Protein AF-A0A241XR54-F1 (afdb_monomer_lite)

Sequence (261 aa):
MGVIYILFLLPSAMFVLGTGLATRRSHSGPGHDVAQHWQDTNHNLMPQARGEKHLVGQQTFEYSKAKADQFGFYVSDGQQTRRAAGKPDWAPLALTMSAINSIPQGFYVLEALLDAYDLPHDAPQAIDWLSANERSFWIAREALERQYDTYRATTAATTPMEARGYTGLSPVEAAHEFSQAYQMCHPRRTVLFLCASDERIAYHESGLVKSARESAKKLFDSSVLWVADLFEGSGLQVDRDNMLVKLPGYQPLYLSTSNEI

Foldseek 3Di:
DDDDDDDDDDDDDDDDDDDDDDDDDDDPPPVVVVQVVVVVCVVPPDDDDPDLLLCVCVVVDDQVQWDFDQQFTWDDPPQKIKDKRHDAQKHFLLLLLLLLDPGPLSCQSVVVVCVVQVHDCPHPNSVSQCVQCVVLSPVLLVLLQVQQVVCCVPPVPPADPVRCPLSNDRSVRLSNLLSVLVCQLVPPDPDDPVPDDPVNVVVCVDPVNVVSNVVSVVSNVVSLVVSQVSSVSSVWDADVVNNITRRHSRDIRIHMPDPPD

Structure (mmCIF, N/CA/C/O backbone):
data_AF-A0A241XR54-F1
#
_entry.id   AF-A0A241XR54-F1
#
loop_
_atom_site.group_PDB
_atom_site.id
_atom_site.type_symbol
_atom_site.label_atom_id
_atom_site.label_alt_id
_atom_site.label_comp_id
_atom_site.label_asym_id
_atom_site.label_entity_id
_atom_site.label_seq_id
_atom_site.pdbx_PDB_ins_code
_atom_site.Cartn_x
_atom_site.Cartn_y
_atom_site.Cartn_z
_atom_site.occupancy
_atom_site.B_iso_or_equiv
_atom_site.auth_seq_id
_atom_site.auth_comp_id
_atom_site.auth_asym_id
_atom_site.auth_atom_id
_atom_site.pdbx_PDB_model_num
ATOM 1 N N . MET A 1 1 ? 7.229 -35.568 -46.997 1.00 39.44 1 MET A N 1
ATOM 2 C CA . MET A 1 1 ? 6.675 -34.670 -45.964 1.00 39.44 1 MET A CA 1
ATOM 3 C C . MET A 1 1 ? 7.847 -34.066 -45.213 1.00 39.44 1 MET A C 1
ATOM 5 O O . MET A 1 1 ? 8.487 -34.773 -44.450 1.00 39.44 1 MET A O 1
ATOM 9 N N . GLY A 1 2 ? 8.226 -32.835 -45.562 1.00 32.12 2 GLY A N 1
ATOM 10 C CA . GLY A 1 2 ? 9.402 -32.155 -45.013 1.00 32.12 2 GLY A CA 1
ATOM 11 C C . GLY A 1 2 ? 8.986 -31.164 -43.933 1.00 32.12 2 GLY A C 1
ATOM 12 O O . GLY A 1 2 ? 8.131 -30.319 -44.179 1.00 32.12 2 GLY A O 1
ATOM 13 N N . VAL A 1 3 ? 9.565 -31.304 -42.744 1.00 35.78 3 VAL A N 1
ATOM 14 C CA . VAL A 1 3 ? 9.352 -30.422 -41.592 1.00 35.78 3 VAL A CA 1
ATOM 15 C C . VAL A 1 3 ? 10.301 -29.231 -41.725 1.00 35.78 3 VAL A C 1
ATOM 17 O O . VAL A 1 3 ? 11.516 -29.409 -41.748 1.00 35.78 3 VAL A O 1
ATOM 20 N N . ILE A 1 4 ? 9.747 -28.023 -41.846 1.00 38.06 4 ILE A N 1
ATOM 21 C CA . ILE A 1 4 ? 10.500 -26.764 -41.878 1.00 38.06 4 ILE A CA 1
ATOM 22 C C . ILE A 1 4 ? 10.586 -26.236 -40.442 1.00 38.06 4 ILE A C 1
ATOM 24 O O . ILE A 1 4 ? 9.571 -25.871 -39.855 1.00 38.06 4 ILE A O 1
ATOM 28 N N . TYR A 1 5 ? 11.797 -26.189 -39.883 1.00 32.69 5 TYR A N 1
ATOM 29 C CA . TYR A 1 5 ? 12.097 -25.477 -38.640 1.00 32.69 5 TYR A CA 1
ATOM 30 C C . TYR A 1 5 ? 12.468 -24.028 -38.972 1.00 32.69 5 TYR A C 1
ATOM 32 O O . TYR A 1 5 ? 13.472 -23.787 -39.640 1.00 32.69 5 TYR A O 1
ATOM 40 N N . ILE A 1 6 ? 11.675 -23.063 -38.502 1.00 38.19 6 ILE A N 1
ATOM 41 C CA . ILE A 1 6 ? 12.019 -21.636 -38.555 1.00 38.19 6 ILE A CA 1
ATOM 42 C C . ILE A 1 6 ? 12.587 -21.247 -37.187 1.00 38.19 6 ILE A C 1
ATOM 44 O O . ILE A 1 6 ? 11.851 -21.044 -36.224 1.00 38.19 6 ILE A O 1
ATOM 48 N N . LEU A 1 7 ? 13.916 -21.186 -37.111 1.00 33.50 7 LEU A N 1
ATOM 49 C CA . LEU A 1 7 ? 14.676 -20.613 -36.001 1.00 33.50 7 LEU A CA 1
ATOM 50 C C . LEU A 1 7 ? 14.713 -19.087 -36.163 1.00 33.50 7 LEU A C 1
ATOM 52 O O . LEU A 1 7 ? 15.337 -18.577 -37.092 1.00 33.50 7 LEU A O 1
ATOM 56 N N . PHE A 1 8 ? 14.071 -18.356 -35.251 1.00 33.97 8 PHE A N 1
ATOM 57 C CA . PHE A 1 8 ? 14.277 -16.916 -35.104 1.00 33.97 8 PHE A CA 1
ATOM 58 C C . PHE A 1 8 ? 15.537 -16.671 -34.265 1.00 33.97 8 PHE A C 1
ATOM 60 O O . PHE A 1 8 ? 15.528 -16.810 -33.045 1.00 33.97 8 PHE A O 1
ATOM 67 N N . LEU A 1 9 ? 16.631 -16.317 -34.941 1.00 32.31 9 LEU A N 1
ATOM 68 C CA . LEU A 1 9 ? 17.835 -15.756 -34.332 1.00 32.31 9 LEU A CA 1
ATOM 69 C C . LEU A 1 9 ? 17.643 -14.240 -34.183 1.00 32.31 9 LEU A C 1
ATOM 71 O O . LEU A 1 9 ? 17.564 -13.519 -35.176 1.00 32.31 9 LEU A O 1
ATOM 75 N N . LEU A 1 10 ? 17.563 -13.760 -32.941 1.00 33.31 10 LEU A N 1
ATOM 76 C CA . LEU A 1 10 ? 17.674 -12.337 -32.614 1.00 33.31 10 LEU A CA 1
ATOM 77 C C . LEU A 1 10 ? 19.158 -11.925 -32.646 1.00 33.31 10 LEU A C 1
ATOM 79 O O . LEU A 1 10 ? 19.984 -12.635 -32.069 1.00 33.31 10 LEU A O 1
ATOM 83 N N . PRO A 1 11 ? 19.529 -10.794 -33.272 1.00 35.25 11 PRO A N 1
ATOM 84 C CA . PRO A 1 11 ? 20.906 -10.325 -33.251 1.00 35.25 11 PRO A CA 1
ATOM 85 C C . PRO A 1 11 ? 21.252 -9.699 -31.894 1.00 35.25 11 PRO A C 1
ATOM 87 O O . PRO A 1 11 ? 20.674 -8.700 -31.467 1.00 35.25 11 PRO A O 1
ATOM 90 N N . SER A 1 12 ? 22.242 -10.297 -31.236 1.00 32.38 12 SER A N 1
ATOM 91 C CA . SER A 1 12 ? 22.956 -9.754 -30.085 1.00 32.38 12 SER A CA 1
ATOM 92 C C . SER A 1 12 ? 23.767 -8.524 -30.507 1.00 32.38 12 SER A C 1
ATOM 94 O O . SER A 1 12 ? 24.785 -8.652 -31.186 1.00 32.38 12 SER A O 1
ATOM 96 N N . ALA A 1 13 ? 23.347 -7.329 -30.095 1.00 33.66 13 ALA A N 1
ATOM 97 C CA . ALA A 1 13 ? 24.191 -6.142 -30.177 1.00 33.66 13 ALA A CA 1
ATOM 98 C C . ALA A 1 13 ? 25.032 -6.041 -28.897 1.00 33.66 13 ALA A C 1
ATOM 100 O O . ALA A 1 13 ? 24.577 -5.556 -27.863 1.00 33.66 13 ALA A O 1
ATOM 101 N N . MET A 1 14 ? 26.267 -6.538 -28.982 1.00 32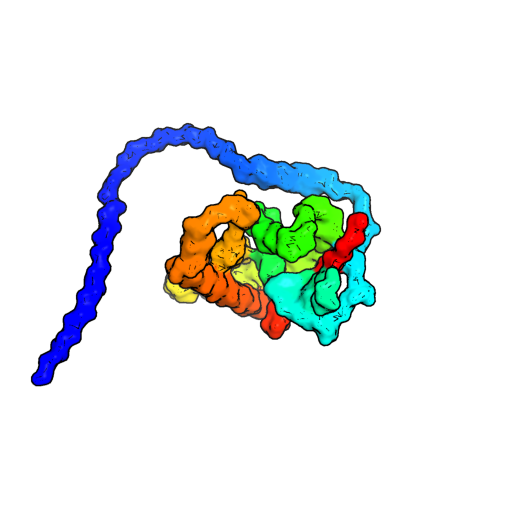.47 14 MET A N 1
ATOM 102 C CA . MET A 1 14 ? 27.342 -6.191 -28.059 1.00 32.47 14 MET A CA 1
ATOM 103 C C . MET A 1 14 ? 27.765 -4.737 -28.293 1.00 32.47 14 MET A C 1
ATOM 105 O O . MET A 1 14 ? 28.157 -4.384 -29.402 1.00 32.47 14 MET A O 1
ATOM 109 N N . PHE A 1 15 ? 27.773 -3.927 -27.237 1.00 34.25 15 PHE A N 1
ATOM 110 C CA . PHE A 1 15 ? 28.622 -2.741 -27.152 1.00 34.25 15 PHE A CA 1
ATOM 111 C C . PHE A 1 15 ? 29.450 -2.845 -25.871 1.00 34.25 15 PHE A C 1
ATOM 113 O O . PHE A 1 15 ? 28.939 -2.707 -24.763 1.00 34.25 15 PHE A O 1
ATOM 120 N N . VAL A 1 16 ? 30.739 -3.130 -26.046 1.00 34.44 16 VAL A N 1
ATOM 121 C CA . VAL A 1 16 ? 31.784 -3.042 -25.023 1.00 34.44 16 VAL A CA 1
ATOM 122 C C . VAL A 1 16 ? 32.943 -2.253 -25.632 1.00 34.44 16 VAL A C 1
ATOM 124 O O . VAL A 1 16 ? 33.269 -2.458 -26.799 1.00 34.44 16 VAL A O 1
ATOM 127 N N . LEU A 1 17 ? 33.565 -1.426 -24.781 1.00 33.06 17 LEU A N 1
ATOM 128 C CA . LEU A 1 17 ? 34.727 -0.529 -24.934 1.00 33.06 17 LEU A CA 1
ATOM 129 C C . LEU A 1 17 ? 34.320 0.960 -25.021 1.00 33.06 17 LEU A C 1
ATOM 131 O O . LEU A 1 17 ? 33.543 1.345 -25.879 1.00 33.06 17 LEU A O 1
ATOM 135 N N . GLY A 1 18 ? 34.800 1.861 -24.159 1.00 29.62 18 GLY A N 1
ATOM 136 C CA . GLY A 1 18 ? 35.976 1.761 -23.306 1.00 29.62 18 GLY A CA 1
ATOM 137 C C . GLY A 1 18 ? 36.034 2.791 -22.179 1.00 29.62 18 GLY A C 1
ATOM 138 O O . GLY A 1 18 ? 35.239 3.717 -22.054 1.00 29.62 18 GLY A O 1
ATOM 139 N N . THR A 1 19 ? 37.012 2.515 -21.334 1.00 37.91 19 THR A N 1
ATOM 140 C CA . THR A 1 19 ? 37.415 3.120 -20.071 1.00 37.91 19 THR A CA 1
ATOM 141 C C . THR A 1 19 ? 37.805 4.598 -20.142 1.00 37.91 19 THR A C 1
ATOM 143 O O . THR A 1 19 ? 38.585 4.989 -21.004 1.00 37.91 19 THR A O 1
ATOM 146 N N . GLY A 1 20 ? 37.440 5.333 -19.087 1.00 32.22 20 GLY A N 1
ATOM 147 C CA . GLY A 1 20 ? 38.374 6.222 -18.391 1.00 32.22 20 GLY A CA 1
ATOM 148 C C . GLY A 1 20 ? 38.276 7.716 -18.693 1.00 32.22 20 GLY A C 1
ATOM 149 O O . GLY A 1 20 ? 38.936 8.205 -19.598 1.00 32.22 20 GLY A O 1
ATOM 150 N N . LEU A 1 21 ? 37.580 8.455 -17.823 1.00 33.84 21 LEU A N 1
ATOM 151 C CA . LEU A 1 21 ? 38.086 9.714 -17.258 1.00 33.84 21 LEU A CA 1
ATOM 152 C C . LEU A 1 21 ? 37.208 10.153 -16.082 1.00 33.84 21 LEU A C 1
ATOM 154 O O . LEU A 1 21 ? 36.088 10.635 -16.235 1.00 33.84 21 LEU A O 1
ATOM 158 N N . ALA A 1 22 ? 37.752 9.969 -14.881 1.00 41.97 22 ALA A N 1
ATOM 159 C CA . ALA A 1 22 ? 37.222 10.530 -13.656 1.00 41.97 22 ALA A CA 1
ATOM 160 C C . ALA A 1 22 ? 37.367 12.057 -13.694 1.00 41.97 22 ALA A C 1
ATOM 162 O O . ALA A 1 22 ? 38.466 12.592 -13.571 1.00 41.97 22 ALA A O 1
ATOM 163 N N . THR A 1 23 ? 36.246 12.764 -13.804 1.00 36.34 23 THR A N 1
ATOM 164 C CA . THR A 1 23 ? 36.130 14.130 -13.290 1.00 36.34 23 THR A CA 1
ATOM 165 C C . THR A 1 23 ? 34.964 14.169 -12.316 1.00 36.34 23 THR A C 1
ATOM 167 O O . THR A 1 23 ? 33.791 14.099 -12.668 1.00 36.34 23 THR A O 1
ATOM 170 N N . ARG A 1 24 ? 35.329 14.227 -11.037 1.00 38.94 24 ARG A N 1
ATOM 171 C CA . ARG A 1 24 ? 34.445 14.418 -9.894 1.00 38.94 24 ARG A CA 1
ATOM 172 C C . ARG A 1 24 ? 33.867 15.834 -9.982 1.00 38.94 24 ARG A C 1
ATOM 174 O O . ARG A 1 24 ? 34.446 16.772 -9.448 1.00 38.94 24 ARG A O 1
ATOM 181 N N . ARG A 1 25 ? 32.746 16.003 -10.685 1.00 32.62 25 ARG A N 1
ATOM 182 C CA . ARG A 1 25 ? 31.875 17.172 -10.528 1.00 32.62 25 ARG A CA 1
ATOM 183 C C . ARG A 1 25 ? 30.755 16.787 -9.576 1.00 32.62 25 ARG A C 1
ATOM 185 O O . ARG A 1 25 ? 29.871 16.015 -9.920 1.00 32.62 25 ARG A O 1
ATOM 192 N N . SER A 1 26 ? 30.847 17.327 -8.365 1.00 39.28 26 SER A N 1
ATOM 193 C CA . SER A 1 26 ? 29.725 17.450 -7.442 1.00 39.28 26 SER A CA 1
ATOM 194 C C . SER A 1 26 ? 28.592 18.168 -8.179 1.00 39.28 26 SER A C 1
ATOM 196 O O . SER A 1 26 ? 28.689 19.355 -8.489 1.00 39.28 26 SER A O 1
ATOM 198 N N . HIS A 1 27 ? 27.572 17.417 -8.572 1.00 34.56 27 HIS A N 1
ATOM 199 C CA . HIS A 1 27 ? 26.256 17.944 -8.891 1.00 34.56 27 HIS A CA 1
ATOM 200 C C . HIS A 1 27 ? 25.355 17.449 -7.771 1.00 34.56 27 HIS A C 1
ATOM 202 O O . HIS A 1 27 ? 24.894 16.310 -7.784 1.00 34.56 27 HIS A O 1
ATOM 208 N N . SER A 1 28 ? 25.165 18.304 -6.769 1.00 40.00 28 SER A N 1
ATOM 209 C CA . SER A 1 28 ? 24.000 18.265 -5.897 1.00 40.00 28 SER A CA 1
ATOM 210 C C . SER A 1 28 ? 22.770 18.385 -6.795 1.00 40.00 28 SER A C 1
ATOM 212 O O . SER A 1 28 ? 22.384 19.476 -7.211 1.00 40.00 28 SER A O 1
ATOM 214 N N . GLY A 1 29 ? 22.241 17.237 -7.213 1.00 33.09 29 GLY A N 1
ATOM 215 C CA . GLY A 1 29 ? 21.000 17.171 -7.964 1.00 33.09 29 GLY A CA 1
ATOM 216 C C . GLY A 1 29 ? 19.822 17.611 -7.087 1.00 33.09 29 GLY A C 1
ATOM 217 O O . GLY A 1 29 ? 19.889 17.482 -5.863 1.00 33.09 29 GLY A O 1
ATOM 218 N N . PRO A 1 30 ? 18.712 18.058 -7.697 1.00 38.62 30 PRO A N 1
ATOM 219 C CA . PRO A 1 30 ? 17.530 18.575 -6.995 1.00 38.62 30 PRO A CA 1
ATOM 220 C C . PRO A 1 30 ? 16.816 17.542 -6.097 1.00 38.62 30 PRO A C 1
ATOM 222 O O . PRO A 1 30 ? 15.852 17.873 -5.418 1.00 38.62 30 PRO A O 1
ATOM 225 N N . GLY A 1 31 ? 17.281 16.287 -6.060 1.00 37.03 31 GLY A N 1
ATOM 226 C CA . GLY A 1 31 ? 16.784 15.263 -5.139 1.00 37.03 31 GLY A CA 1
ATOM 227 C C . GLY A 1 31 ? 17.279 15.414 -3.696 1.00 37.03 31 GLY A C 1
ATOM 228 O O . GLY A 1 31 ? 16.649 14.864 -2.796 1.00 37.03 31 GLY A O 1
ATOM 229 N N . HIS A 1 32 ? 18.372 16.156 -3.456 1.00 35.28 32 HIS A N 1
ATOM 230 C CA . HIS A 1 32 ? 18.841 16.407 -2.088 1.00 35.28 32 HIS A CA 1
ATOM 231 C C . HIS A 1 32 ? 17.991 17.465 -1.375 1.00 35.28 32 HIS A C 1
ATOM 233 O O . HIS A 1 32 ? 17.654 17.264 -0.213 1.00 35.28 32 HIS A O 1
ATOM 239 N N . ASP A 1 33 ? 17.551 18.504 -2.091 1.00 42.06 33 ASP A N 1
ATOM 240 C CA . ASP A 1 33 ? 16.734 19.582 -1.521 1.00 42.06 33 ASP A CA 1
ATOM 241 C C . ASP A 1 33 ? 15.345 19.107 -1.084 1.00 42.06 33 ASP A C 1
ATOM 243 O O . ASP A 1 33 ? 14.853 19.555 -0.057 1.00 42.06 33 ASP A O 1
ATOM 247 N N . VAL A 1 34 ? 14.724 18.153 -1.788 1.00 42.34 34 VAL A N 1
ATOM 248 C CA . VAL A 1 34 ? 13.410 17.621 -1.382 1.00 42.34 34 VAL A CA 1
ATOM 249 C C . VAL A 1 34 ? 13.535 16.812 -0.088 1.00 42.34 34 VAL A C 1
ATOM 251 O O . VAL A 1 34 ? 12.797 17.051 0.860 1.00 42.34 34 VAL A O 1
ATOM 254 N N . ALA A 1 35 ? 14.505 15.898 0.001 1.00 40.31 35 ALA A N 1
ATOM 255 C CA . ALA A 1 35 ? 14.702 15.068 1.192 1.00 40.31 35 ALA A CA 1
ATOM 256 C C . ALA A 1 35 ? 15.103 15.886 2.435 1.00 40.31 35 ALA A C 1
ATOM 258 O O . ALA A 1 35 ? 14.652 15.584 3.540 1.00 40.31 35 ALA A O 1
ATOM 259 N N . GLN A 1 36 ? 15.920 16.928 2.249 1.00 38.97 36 GLN A N 1
ATOM 260 C CA . GLN A 1 36 ? 16.385 17.800 3.327 1.00 38.97 36 GLN A CA 1
ATOM 261 C C . GLN A 1 36 ? 15.297 18.798 3.754 1.00 38.97 36 GLN A C 1
ATOM 263 O O . GLN A 1 36 ? 15.061 18.954 4.947 1.00 38.97 36 GLN A O 1
ATOM 268 N N . HIS A 1 37 ? 14.531 19.351 2.803 1.00 38.94 37 HIS A N 1
ATOM 269 C CA . HIS A 1 37 ? 13.338 20.144 3.104 1.00 38.94 37 HIS A CA 1
ATOM 270 C C . HIS A 1 37 ? 12.329 19.334 3.925 1.00 38.94 37 HIS A C 1
ATOM 272 O O . HIS A 1 37 ? 11.821 19.841 4.917 1.00 38.94 37 HIS A O 1
ATOM 278 N N . TRP A 1 38 ? 12.094 18.055 3.616 1.00 40.06 38 TRP A N 1
ATOM 279 C CA . TRP A 1 38 ? 11.196 17.212 4.417 1.00 40.06 38 TRP A CA 1
ATOM 280 C C . TRP A 1 38 ? 11.746 16.861 5.804 1.00 40.06 38 TRP A C 1
ATOM 282 O O . TRP A 1 38 ? 10.975 16.847 6.759 1.00 40.06 38 TRP A O 1
ATOM 292 N N . GLN A 1 39 ? 13.052 16.617 5.958 1.00 42.59 39 GLN A N 1
ATOM 293 C CA . GLN A 1 39 ? 13.655 16.413 7.285 1.00 42.59 39 GLN A CA 1
ATOM 294 C C . GLN A 1 39 ? 13.541 17.671 8.160 1.00 42.59 39 GLN A C 1
ATOM 296 O O . GLN A 1 39 ? 13.146 17.573 9.324 1.00 42.59 39 GLN A O 1
ATOM 301 N N . ASP A 1 40 ? 13.783 18.846 7.577 1.00 41.19 40 ASP A N 1
ATOM 302 C CA . ASP A 1 40 ? 13.702 20.136 8.268 1.00 41.19 40 ASP A CA 1
ATOM 303 C C . ASP A 1 40 ? 12.248 20.569 8.544 1.00 41.19 40 ASP A C 1
ATOM 305 O O . ASP A 1 40 ? 11.971 21.224 9.554 1.00 41.19 40 ASP A O 1
ATOM 309 N N . THR A 1 41 ? 11.295 20.152 7.701 1.00 45.69 41 THR A N 1
ATOM 310 C CA . THR A 1 41 ? 9.857 20.385 7.918 1.00 45.69 41 THR A CA 1
ATOM 311 C C . THR A 1 41 ? 9.297 19.412 8.967 1.00 45.69 41 THR A C 1
ATOM 313 O O . THR A 1 41 ? 8.556 19.828 9.854 1.00 45.69 41 THR A O 1
ATOM 316 N N . ASN A 1 42 ? 9.721 18.142 8.974 1.00 43.12 42 ASN A N 1
ATOM 317 C CA . ASN A 1 42 ? 9.257 17.143 9.946 1.00 43.12 42 ASN A CA 1
ATOM 318 C C . ASN A 1 42 ? 9.761 17.397 11.377 1.00 43.12 42 ASN A C 1
ATOM 320 O O . ASN A 1 42 ? 9.055 17.074 12.329 1.00 43.12 42 ASN A O 1
ATOM 324 N N . HIS A 1 43 ? 10.942 17.998 11.563 1.00 41.16 43 HIS A N 1
ATOM 325 C CA . HIS A 1 43 ? 11.427 18.372 12.901 1.00 41.16 43 HIS A CA 1
ATOM 326 C C . HIS A 1 43 ? 10.769 19.640 13.478 1.00 41.16 43 HIS A C 1
ATOM 328 O O . HIS A 1 43 ? 10.797 19.824 14.692 1.00 41.16 43 HIS A O 1
ATOM 334 N N . ASN A 1 44 ? 10.131 20.478 12.650 1.00 37.34 44 ASN A N 1
ATOM 335 C CA . ASN A 1 44 ? 9.470 21.721 13.079 1.00 37.34 44 ASN A CA 1
ATOM 336 C C . ASN A 1 44 ? 7.927 21.667 13.085 1.00 37.34 44 ASN A C 1
ATOM 338 O O . ASN A 1 44 ? 7.292 22.639 13.490 1.00 37.34 44 ASN A O 1
ATOM 342 N N . LEU A 1 45 ? 7.305 20.550 12.685 1.00 44.38 45 LEU A N 1
ATOM 343 C CA . LEU A 1 45 ? 5.840 20.398 12.610 1.00 44.38 45 LEU A CA 1
ATOM 344 C C . LEU A 1 45 ? 5.162 19.835 13.874 1.00 44.38 45 LEU A C 1
ATOM 346 O O . LEU A 1 45 ? 3.958 19.587 13.865 1.00 44.38 45 LEU A O 1
ATOM 350 N N . MET A 1 46 ? 5.883 19.654 14.981 1.00 52.06 46 MET A N 1
ATOM 351 C CA . MET A 1 46 ? 5.288 19.185 16.241 1.00 52.06 46 MET A CA 1
ATOM 352 C C . MET A 1 46 ? 5.386 20.285 17.303 1.00 52.06 46 MET A C 1
ATOM 354 O O . MET A 1 46 ? 6.341 20.329 18.079 1.00 52.06 46 MET A O 1
ATOM 358 N N . PRO A 1 47 ? 4.394 21.197 17.337 1.00 44.34 47 PRO A N 1
ATOM 359 C CA . PRO A 1 47 ? 3.328 21.027 18.325 1.00 44.34 47 PRO A CA 1
ATOM 360 C C . PRO A 1 47 ? 1.904 21.386 17.836 1.00 44.34 47 PRO A C 1
ATOM 362 O O . PRO A 1 47 ? 1.654 22.455 17.294 1.00 44.34 47 PRO A O 1
ATOM 365 N N . GLN A 1 48 ? 0.956 20.515 18.208 1.00 45.97 48 GLN A N 1
ATOM 366 C CA . GLN A 1 48 ? -0.495 20.737 18.357 1.00 45.97 48 GLN A CA 1
ATOM 367 C C . GLN A 1 48 ? -1.342 21.066 17.110 1.00 45.97 48 GLN A C 1
ATOM 369 O O . GLN A 1 48 ? -1.684 22.212 16.839 1.00 45.97 48 GLN A O 1
ATOM 374 N N . ALA A 1 49 ? -1.951 20.013 16.559 1.00 39.69 49 ALA A N 1
ATOM 375 C CA . ALA A 1 49 ? -3.411 19.916 16.551 1.00 39.69 49 ALA A CA 1
ATOM 376 C C . ALA A 1 49 ? -3.828 18.452 16.769 1.00 39.69 49 ALA A C 1
ATOM 378 O O . ALA A 1 49 ? -3.759 17.639 15.858 1.00 39.69 49 ALA A O 1
ATOM 379 N N . ARG A 1 50 ? -4.274 18.121 17.989 1.00 53.84 50 ARG A N 1
ATOM 380 C CA . ARG A 1 50 ? -5.071 16.915 18.270 1.00 53.84 50 ARG A CA 1
ATOM 381 C C . ARG A 1 50 ? -6.447 17.092 17.629 1.00 53.84 50 ARG A C 1
ATOM 383 O O . ARG A 1 50 ? -7.400 17.464 18.307 1.00 53.84 50 ARG A O 1
ATOM 390 N N . GLY A 1 51 ? -6.535 16.934 16.323 1.00 59.75 51 GLY A N 1
ATOM 391 C CA . GLY A 1 51 ? -7.813 16.872 15.637 1.00 59.75 51 GLY A CA 1
ATOM 392 C C . GLY A 1 51 ? -7.806 15.611 14.817 1.00 59.75 51 GLY A C 1
ATOM 393 O O . GLY A 1 51 ? -6.916 15.474 14.001 1.00 59.75 51 GLY A O 1
ATOM 394 N N . GLU A 1 52 ? -8.781 14.733 15.020 1.00 84.44 52 GLU A N 1
ATOM 395 C CA . GLU A 1 52 ? -9.014 13.526 14.221 1.00 84.44 52 GLU A CA 1
ATOM 396 C C . GLU A 1 52 ? -9.512 13.911 12.810 1.00 84.44 52 GLU A C 1
ATOM 398 O O . GLU A 1 52 ? -10.597 13.533 12.368 1.00 84.44 52 GLU A O 1
ATOM 403 N N . LYS A 1 53 ? -8.745 14.752 12.106 1.00 87.19 53 LYS A N 1
ATOM 404 C CA . LYS A 1 53 ? -9.092 15.336 10.806 1.00 87.19 53 LYS A CA 1
ATOM 405 C C . LYS A 1 53 ? -9.178 14.259 9.737 1.00 87.19 53 LYS A C 1
ATOM 407 O O . LYS A 1 53 ? -10.015 14.354 8.846 1.00 87.19 53 LYS A O 1
ATOM 412 N N . HIS A 1 54 ? -8.345 13.229 9.842 1.00 90.31 54 HIS A N 1
ATOM 413 C CA . HIS A 1 54 ? -8.411 12.059 8.975 1.00 90.31 54 HIS A CA 1
ATOM 414 C C . HIS A 1 54 ? -9.646 11.174 9.218 1.00 90.31 54 HIS A C 1
ATOM 416 O O . HIS A 1 54 ? -9.981 10.362 8.358 1.00 90.31 54 HIS A O 1
ATOM 422 N N . LEU A 1 55 ? -10.345 11.343 10.349 1.00 92.81 55 LEU A N 1
ATOM 423 C CA . LEU A 1 55 ? -11.591 10.632 10.667 1.00 92.81 55 LEU A CA 1
ATOM 424 C C . LEU A 1 55 ? -12.850 11.395 10.230 1.00 92.81 55 LEU A C 1
ATOM 426 O O . LEU A 1 55 ? -13.972 10.912 10.418 1.00 92.81 55 LEU A O 1
ATOM 430 N N . VAL A 1 56 ? -12.699 12.573 9.615 1.00 88.69 56 VAL A N 1
ATOM 431 C CA . VAL A 1 56 ? -13.830 13.339 9.078 1.00 88.69 56 VAL A CA 1
ATOM 432 C C . VAL A 1 56 ? -14.528 12.515 7.993 1.00 88.69 56 VAL A C 1
ATOM 434 O O . VAL A 1 56 ? -13.949 12.189 6.964 1.00 88.69 56 VAL A O 1
ATOM 437 N N . GLY A 1 57 ? -15.795 12.168 8.231 1.00 85.69 57 GLY A N 1
ATOM 438 C CA . GLY A 1 57 ? -16.585 11.314 7.335 1.00 85.69 57 GLY A CA 1
ATOM 439 C C . GLY A 1 57 ? -16.646 9.837 7.736 1.00 85.69 57 GLY A C 1
ATOM 440 O O . GLY A 1 57 ? -17.376 9.076 7.107 1.00 85.69 57 GLY A O 1
ATOM 441 N N . GLN A 1 58 ? -15.980 9.422 8.820 1.00 91.88 58 GLN A N 1
ATOM 442 C CA . GLN A 1 58 ? -16.065 8.045 9.322 1.00 91.88 58 GLN A CA 1
ATOM 443 C C . GLN A 1 58 ? -17.513 7.593 9.559 1.00 91.88 58 GLN A C 1
ATOM 445 O O . GLN A 1 58 ? -17.895 6.492 9.172 1.00 91.88 58 GLN A O 1
ATOM 450 N N . GLN A 1 59 ? -18.331 8.447 10.184 1.00 89.06 59 GLN A N 1
ATOM 451 C CA . GLN A 1 59 ? -19.715 8.116 10.551 1.00 89.06 59 GLN A CA 1
ATOM 452 C C . GLN A 1 59 ? -20.631 7.903 9.339 1.00 89.06 59 GLN A C 1
ATOM 454 O O . GLN A 1 59 ? -21.671 7.263 9.461 1.00 89.06 59 GLN A O 1
ATOM 459 N N . THR A 1 60 ? -20.261 8.446 8.179 1.00 88.44 60 THR A N 1
ATOM 460 C CA . THR A 1 60 ? -21.054 8.360 6.949 1.00 88.44 60 THR A CA 1
ATOM 461 C C . THR A 1 60 ? -20.511 7.312 5.979 1.00 88.44 60 THR A C 1
ATOM 463 O O . THR A 1 60 ? -21.101 7.110 4.916 1.00 88.44 60 THR A O 1
ATOM 466 N N . PHE A 1 61 ? -19.409 6.628 6.310 1.00 92.62 61 PHE A N 1
ATOM 467 C CA . PHE A 1 61 ? -18.821 5.602 5.456 1.00 92.62 61 PHE A CA 1
ATOM 468 C C . PHE A 1 61 ? -19.415 4.218 5.744 1.00 92.62 61 PHE A C 1
ATOM 470 O O . PHE A 1 61 ? -19.291 3.673 6.840 1.00 92.62 61 PHE A O 1
ATOM 477 N N . GLU A 1 62 ? -20.037 3.612 4.733 1.00 92.38 62 GLU A N 1
ATOM 478 C CA . GLU A 1 62 ? -20.697 2.310 4.855 1.00 92.38 62 GLU A CA 1
ATOM 479 C C . GLU A 1 62 ? -19.857 1.197 4.210 1.00 92.38 62 GLU A C 1
ATOM 481 O O . GLU A 1 62 ? -20.010 0.902 3.024 1.00 92.38 62 GLU A O 1
ATOM 486 N N . TYR A 1 63 ? -19.004 0.528 4.996 1.00 93.50 63 TYR A N 1
ATOM 487 C CA . TYR A 1 63 ? -18.161 -0.578 4.504 1.00 93.50 63 TYR A CA 1
ATOM 488 C C . TYR A 1 63 ? -18.955 -1.706 3.834 1.00 93.50 63 TYR A C 1
ATOM 490 O O . TYR A 1 63 ? -18.476 -2.311 2.883 1.00 93.50 63 TYR A O 1
ATOM 498 N N . SER A 1 64 ? -20.185 -1.969 4.281 1.00 93.19 64 SER A N 1
ATOM 499 C CA . SER A 1 64 ? -21.061 -2.999 3.702 1.00 93.19 64 SER A CA 1
ATOM 500 C C . SER A 1 64 ? -21.490 -2.711 2.260 1.00 93.19 64 SER A C 1
ATOM 502 O O . SER A 1 64 ? -21.871 -3.634 1.544 1.00 93.19 64 SER A O 1
ATOM 504 N N . LYS A 1 65 ? -21.441 -1.445 1.831 1.00 92.44 65 LYS A N 1
ATOM 505 C CA . LYS A 1 65 ? -21.753 -1.004 0.463 1.00 92.44 65 LYS A CA 1
ATOM 506 C C . LYS A 1 65 ? -20.498 -0.672 -0.343 1.00 92.44 65 LYS A C 1
ATOM 508 O O . LYS A 1 65 ? -20.605 -0.342 -1.525 1.00 92.44 65 LYS A O 1
ATOM 513 N N . ALA A 1 66 ? -19.330 -0.702 0.293 1.00 93.81 66 ALA A N 1
ATOM 514 C CA . ALA A 1 66 ? -18.089 -0.283 -0.323 1.00 93.81 66 ALA A CA 1
ATOM 515 C C . ALA A 1 66 ? -17.504 -1.378 -1.217 1.00 93.81 66 ALA A C 1
ATOM 517 O O . ALA A 1 66 ? -17.629 -2.573 -0.951 1.00 93.81 66 ALA A O 1
ATOM 518 N N . LYS A 1 67 ? -16.830 -0.949 -2.280 1.00 93.44 67 LYS A N 1
ATOM 519 C CA . LYS A 1 67 ? -15.958 -1.799 -3.089 1.00 93.44 67 LYS A CA 1
ATOM 520 C C . LYS A 1 67 ? -14.525 -1.624 -2.610 1.00 93.44 67 LYS A C 1
ATOM 522 O O . LYS A 1 67 ? -14.142 -0.511 -2.253 1.00 93.44 67 LYS A O 1
ATOM 527 N N . ALA A 1 68 ? -13.753 -2.703 -2.627 1.00 91.81 68 ALA A N 1
ATOM 528 C CA . ALA A 1 68 ? -12.330 -2.650 -2.332 1.00 91.81 68 ALA A CA 1
ATOM 529 C C . ALA A 1 68 ? -11.520 -2.253 -3.580 1.00 91.81 68 ALA A C 1
ATOM 531 O O . ALA A 1 68 ? -11.867 -2.622 -4.707 1.00 91.81 68 ALA A O 1
ATOM 532 N N . ASP A 1 69 ? -10.441 -1.509 -3.371 1.00 88.25 69 ASP A N 1
ATOM 533 C CA . ASP A 1 69 ? -9.363 -1.287 -4.330 1.00 88.25 69 ASP A CA 1
ATOM 534 C C . ASP A 1 69 ? -7.995 -1.455 -3.640 1.00 88.25 69 ASP A C 1
ATOM 536 O O . ASP A 1 69 ? -7.907 -1.792 -2.461 1.00 88.25 69 ASP A O 1
ATOM 540 N N . GLN A 1 70 ? -6.908 -1.236 -4.382 1.00 81.19 70 GLN A N 1
ATOM 541 C CA . GLN A 1 70 ? -5.532 -1.401 -3.889 1.00 81.19 70 GLN A CA 1
ATOM 542 C C . GLN A 1 70 ? -5.154 -0.478 -2.715 1.00 81.19 70 GLN A C 1
ATOM 544 O O . GLN A 1 70 ? -4.114 -0.670 -2.084 1.00 81.19 70 GLN A O 1
ATOM 549 N N . PHE A 1 71 ? -5.976 0.531 -2.439 1.00 83.50 71 PHE A N 1
ATOM 550 C CA . PHE A 1 71 ? -5.747 1.548 -1.429 1.00 83.50 71 PHE A CA 1
ATOM 551 C C . PHE A 1 71 ? -6.785 1.536 -0.310 1.00 83.50 71 PHE A C 1
ATOM 553 O O . PHE A 1 71 ? -6.645 2.296 0.647 1.00 83.50 71 PHE A O 1
ATOM 560 N N . GLY A 1 72 ? -7.798 0.674 -0.385 1.00 90.19 72 GLY A N 1
ATOM 561 C CA . GLY A 1 72 ? -8.814 0.533 0.644 1.00 90.19 72 GLY A CA 1
ATOM 562 C C . GLY A 1 72 ? -10.197 0.357 0.047 1.00 90.19 72 GLY A C 1
ATOM 563 O O . GLY A 1 72 ? -10.44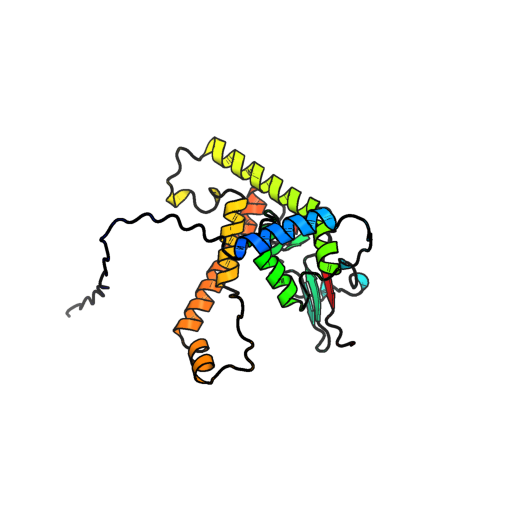5 -0.589 -0.689 1.00 90.19 72 GLY A O 1
ATOM 564 N N . PHE A 1 73 ? -11.117 1.240 0.418 1.00 94.00 73 PHE A N 1
ATOM 565 C CA . PHE A 1 73 ? -12.536 1.103 0.136 1.00 94.00 73 PHE A CA 1
ATOM 566 C C . PHE A 1 73 ? -13.106 2.376 -0.475 1.00 94.00 73 PHE A C 1
ATOM 568 O O . PHE A 1 73 ? -12.735 3.484 -0.089 1.00 94.00 73 PHE A O 1
ATOM 575 N N . TYR A 1 74 ? -14.075 2.228 -1.374 1.00 92.06 74 TYR A N 1
ATOM 576 C CA . TYR A 1 74 ? -14.833 3.354 -1.907 1.00 92.06 74 TYR A CA 1
ATOM 577 C C . TYR A 1 74 ? -16.321 3.039 -2.073 1.00 92.06 74 TYR A C 1
ATOM 579 O O . TYR A 1 74 ? -16.719 1.916 -2.389 1.00 92.06 74 TYR A O 1
ATOM 587 N N . VAL A 1 75 ? -17.148 4.065 -1.890 1.00 91.56 75 VAL A N 1
ATOM 588 C CA . VAL A 1 75 ? -18.585 4.079 -2.174 1.00 91.56 75 VAL A CA 1
ATOM 589 C C . VAL A 1 75 ? -18.825 5.187 -3.190 1.00 91.56 75 VAL A C 1
ATOM 591 O O . VAL A 1 75 ? -18.445 6.329 -2.947 1.00 91.56 75 VAL A O 1
ATOM 594 N N . SER A 1 76 ? -19.453 4.862 -4.318 1.00 87.25 76 SER A N 1
ATOM 595 C CA . SER A 1 76 ? -19.880 5.852 -5.308 1.00 87.25 76 SER A CA 1
ATOM 596 C C . SER A 1 76 ? -21.397 5.805 -5.433 1.00 87.25 76 SER A C 1
ATOM 598 O O . SER A 1 76 ? -21.955 4.754 -5.749 1.00 87.25 76 SER A O 1
ATOM 600 N N . ASP A 1 77 ? -22.056 6.930 -5.167 1.00 83.50 77 ASP A N 1
ATOM 601 C CA . ASP A 1 77 ? -23.509 7.106 -5.317 1.00 83.50 77 ASP A CA 1
ATOM 602 C C . ASP A 1 77 ? -23.869 7.921 -6.575 1.00 83.50 77 ASP A C 1
ATOM 604 O O . ASP A 1 77 ? -24.979 8.428 -6.722 1.00 83.50 77 ASP A O 1
ATOM 608 N N . GLY A 1 78 ? -22.928 8.014 -7.520 1.00 77.94 78 GLY A N 1
ATOM 609 C CA . GLY A 1 78 ? -23.077 8.711 -8.797 1.00 77.94 78 GLY A CA 1
ATOM 610 C C . GLY A 1 78 ? -22.786 10.211 -8.728 1.00 77.94 78 GLY A C 1
ATOM 611 O O . GLY A 1 78 ? -22.255 10.747 -9.697 1.00 77.94 78 GLY A O 1
ATOM 612 N N . GLN A 1 79 ? -23.072 10.877 -7.605 1.00 76.00 79 GLN A N 1
ATOM 613 C CA . GLN A 1 79 ? -22.748 12.299 -7.413 1.00 76.00 79 GLN A CA 1
ATOM 614 C C . GLN A 1 79 ? -21.565 12.528 -6.477 1.00 76.00 79 GLN A C 1
ATOM 616 O O . GLN A 1 79 ? -20.839 13.505 -6.646 1.00 76.00 79 GLN A O 1
ATOM 621 N N . GLN A 1 80 ? -21.349 11.631 -5.519 1.00 80.25 80 GLN A N 1
ATOM 622 C CA . GLN A 1 80 ? -20.247 11.696 -4.576 1.00 80.25 80 GLN A CA 1
ATOM 623 C C . GLN A 1 80 ? -19.499 10.365 -4.556 1.00 80.25 80 GLN A C 1
ATOM 625 O O . GLN A 1 80 ? -20.065 9.277 -4.703 1.00 80.25 80 GLN A O 1
ATOM 630 N N . THR A 1 81 ? -18.186 10.457 -4.370 1.00 85.38 81 THR A N 1
ATOM 631 C CA . THR A 1 81 ? -17.345 9.309 -4.064 1.00 85.38 81 THR A CA 1
ATOM 632 C C . THR A 1 81 ? -16.781 9.500 -2.667 1.00 85.38 81 THR A C 1
ATOM 634 O O . THR A 1 81 ? -16.044 10.446 -2.392 1.00 85.38 81 THR A O 1
ATOM 637 N N . ARG A 1 82 ? -17.147 8.587 -1.772 1.00 89.62 82 ARG A N 1
ATOM 638 C CA . ARG A 1 82 ? -16.576 8.473 -0.431 1.00 89.62 82 ARG A CA 1
ATOM 639 C C . ARG A 1 82 ? -15.505 7.400 -0.455 1.00 89.62 82 ARG A C 1
ATOM 641 O O . ARG A 1 82 ? -15.696 6.360 -1.085 1.00 89.62 82 ARG A O 1
ATOM 648 N N . ARG A 1 83 ? -14.396 7.625 0.238 1.00 91.25 83 ARG A N 1
ATOM 649 C CA . ARG A 1 83 ? -13.253 6.712 0.287 1.00 91.25 83 ARG A CA 1
ATOM 650 C C . ARG A 1 83 ? -12.756 6.527 1.713 1.00 91.25 83 ARG A C 1
ATOM 652 O O . ARG A 1 83 ? -12.867 7.437 2.529 1.00 91.25 83 ARG A O 1
ATOM 659 N N . ALA A 1 84 ? -12.208 5.352 1.984 1.00 93.62 84 ALA A N 1
ATOM 660 C CA . ALA A 1 84 ? -11.528 5.022 3.224 1.00 93.62 84 ALA A CA 1
ATOM 661 C C . ALA A 1 84 ? -10.244 4.253 2.899 1.00 93.62 84 ALA A C 1
ATOM 663 O O . ALA A 1 84 ? -10.300 3.187 2.283 1.00 93.62 84 ALA A O 1
ATOM 664 N N . ALA A 1 85 ? -9.083 4.770 3.304 1.00 93.12 85 ALA A N 1
ATOM 665 C CA . ALA A 1 85 ? -7.835 4.023 3.201 1.00 93.12 85 ALA A CA 1
ATOM 666 C C . ALA A 1 85 ? -7.753 2.981 4.326 1.00 93.12 85 ALA A C 1
ATOM 668 O O . ALA A 1 85 ? -7.324 3.275 5.443 1.00 93.12 85 ALA A O 1
ATOM 669 N N . GLY A 1 86 ? -8.183 1.755 4.029 1.00 94.12 86 GLY A N 1
ATOM 670 C CA . GLY A 1 86 ? -8.282 0.657 4.992 1.00 94.12 86 GLY A CA 1
ATOM 671 C C . GLY A 1 86 ? -9.564 0.687 5.826 1.00 94.12 86 GLY A C 1
ATOM 672 O O . GLY A 1 86 ? -10.536 1.350 5.476 1.00 94.12 86 GLY A O 1
ATOM 673 N N . LYS A 1 87 ? -9.565 -0.067 6.927 1.00 95.69 87 LYS A N 1
ATOM 674 C CA . LYS A 1 87 ? -10.630 -0.105 7.948 1.00 95.69 87 LYS A CA 1
ATOM 675 C C . LYS A 1 87 ? -9.986 -0.126 9.345 1.00 95.69 87 LYS A C 1
ATOM 677 O O . LYS A 1 87 ? -8.784 -0.365 9.422 1.00 95.69 87 LYS A O 1
ATOM 682 N N . PRO A 1 88 ? -10.708 0.162 10.443 1.00 96.56 88 PRO A N 1
ATOM 683 C CA . PRO A 1 88 ? -10.100 0.187 11.776 1.00 96.56 88 PRO A CA 1
ATOM 684 C C . PRO A 1 88 ? -9.312 -1.096 12.061 1.00 96.56 88 PRO A C 1
ATOM 686 O O . PRO A 1 88 ? -9.828 -2.177 11.792 1.00 96.56 88 PRO A O 1
ATOM 689 N N . ASP A 1 89 ? -8.076 -0.967 12.551 1.00 97.62 89 ASP A N 1
ATOM 690 C CA . ASP A 1 89 ? -7.101 -2.055 12.770 1.00 97.62 89 ASP A CA 1
ATOM 691 C C . ASP A 1 89 ? -6.573 -2.775 11.512 1.00 97.62 89 ASP A C 1
ATOM 693 O O . ASP A 1 89 ? -5.844 -3.763 11.630 1.00 97.62 89 ASP A O 1
ATOM 697 N N . TRP A 1 90 ? -6.911 -2.317 10.305 1.00 97.62 90 TRP A N 1
ATOM 698 C CA . TRP A 1 90 ? -6.522 -2.959 9.047 1.00 97.62 90 TRP A CA 1
ATOM 699 C C . TRP A 1 90 ? -6.067 -1.937 8.002 1.00 97.62 90 TRP A C 1
ATOM 701 O O . TRP A 1 90 ? -6.874 -1.211 7.411 1.00 97.62 90 TRP A O 1
ATOM 711 N N . ALA A 1 91 ? -4.768 -1.937 7.726 1.00 95.94 91 ALA A N 1
ATOM 712 C CA . ALA A 1 91 ? -4.142 -1.050 6.758 1.00 95.94 91 ALA A CA 1
ATOM 713 C C . ALA A 1 91 ? -4.043 -1.708 5.370 1.00 95.94 91 ALA A C 1
ATOM 715 O O . ALA A 1 91 ? -3.835 -2.919 5.292 1.00 95.94 91 ALA A O 1
ATOM 716 N N . PRO A 1 92 ? -4.144 -0.953 4.265 1.00 95.19 92 PRO A N 1
ATOM 717 C CA . PRO A 1 92 ? -3.893 -1.484 2.925 1.00 95.19 92 PRO A CA 1
ATOM 718 C C . PRO A 1 92 ? -2.449 -1.954 2.759 1.00 95.19 92 PRO A C 1
ATOM 720 O O . PRO A 1 92 ? -1.522 -1.216 3.095 1.00 95.19 92 PRO A O 1
ATOM 723 N N . LEU A 1 93 ? -2.251 -3.141 2.175 1.00 94.38 93 LEU A N 1
ATOM 724 C CA . LEU A 1 93 ? -0.924 -3.747 1.984 1.00 94.38 93 LEU A CA 1
ATOM 725 C C . LEU A 1 93 ? 0.051 -2.798 1.277 1.00 94.38 93 LEU A C 1
ATOM 727 O O . LEU A 1 93 ? 1.180 -2.611 1.730 1.00 94.38 93 LEU A O 1
ATOM 731 N N . ALA A 1 94 ? -0.410 -2.165 0.193 1.00 90.25 94 ALA A N 1
ATOM 732 C CA . ALA A 1 94 ? 0.391 -1.239 -0.598 1.00 90.25 94 ALA A CA 1
ATOM 733 C C . ALA A 1 94 ? 0.841 -0.019 0.217 1.00 90.25 94 ALA A C 1
ATOM 735 O O . ALA A 1 94 ? 1.993 0.405 0.112 1.00 90.25 94 ALA A O 1
ATOM 736 N N . LEU A 1 95 ? -0.044 0.518 1.063 1.00 89.81 95 LEU A N 1
ATOM 737 C CA . LEU A 1 95 ? 0.279 1.649 1.930 1.00 89.81 95 LEU A CA 1
ATOM 738 C C . LEU A 1 95 ? 1.235 1.236 3.039 1.00 89.81 95 LEU A C 1
ATOM 740 O O . LEU A 1 95 ? 2.239 1.911 3.236 1.00 89.81 95 LEU A O 1
ATOM 744 N N . THR A 1 96 ? 0.982 0.114 3.714 1.00 92.62 96 THR A N 1
ATOM 745 C CA . THR A 1 96 ? 1.873 -0.379 4.768 1.00 92.62 96 THR A CA 1
ATOM 746 C C . THR A 1 96 ? 3.277 -0.612 4.228 1.00 92.62 96 THR A C 1
ATOM 748 O O . THR A 1 96 ? 4.227 -0.091 4.801 1.00 92.62 96 THR A O 1
ATOM 751 N N . MET A 1 97 ? 3.414 -1.322 3.103 1.00 91.81 97 MET A N 1
ATOM 752 C CA . MET A 1 97 ? 4.718 -1.621 2.502 1.00 91.81 97 MET A CA 1
ATOM 753 C C . MET A 1 97 ? 5.480 -0.366 2.069 1.00 91.81 97 MET A C 1
ATOM 755 O O . MET A 1 97 ? 6.705 -0.338 2.094 1.00 91.81 97 MET A O 1
ATOM 759 N N . SER A 1 98 ? 4.765 0.687 1.692 1.00 85.94 98 SER A N 1
ATOM 760 C CA . SER A 1 98 ? 5.384 1.955 1.299 1.00 85.94 98 SER A CA 1
ATOM 761 C C . SER A 1 98 ? 5.737 2.819 2.511 1.00 85.94 98 SER A C 1
ATOM 763 O O . SER A 1 98 ? 6.727 3.546 2.491 1.00 85.94 98 SER A O 1
ATOM 765 N N . ALA A 1 99 ? 4.969 2.694 3.596 1.00 84.50 99 ALA A N 1
ATOM 766 C CA . ALA A 1 99 ? 5.144 3.448 4.831 1.00 84.50 99 ALA A CA 1
ATOM 767 C C . ALA A 1 99 ? 6.225 2.880 5.767 1.00 84.50 99 ALA A C 1
ATOM 769 O O . ALA A 1 99 ? 6.689 3.600 6.647 1.00 84.50 99 ALA A O 1
ATOM 770 N N . ILE A 1 100 ? 6.673 1.625 5.600 1.00 80.62 100 ILE A N 1
ATOM 771 C CA . ILE A 1 100 ? 7.721 1.052 6.474 1.00 80.62 100 ILE A CA 1
ATOM 772 C C . ILE A 1 100 ? 9.072 1.776 6.360 1.00 80.62 100 ILE A C 1
ATOM 774 O O . ILE A 1 100 ? 9.911 1.670 7.256 1.00 80.62 100 ILE A O 1
ATOM 778 N N . ASN A 1 101 ? 9.302 2.501 5.264 1.00 70.00 101 ASN A N 1
ATOM 779 C CA . ASN A 1 101 ? 10.554 3.186 4.998 1.00 70.00 101 ASN A CA 1
ATOM 780 C C . ASN A 1 101 ? 10.287 4.639 4.607 1.00 70.00 101 ASN A C 1
ATOM 782 O O . ASN A 1 101 ? 10.370 4.958 3.427 1.00 70.00 101 ASN A O 1
ATOM 786 N N . SER A 1 102 ? 9.985 5.504 5.585 1.00 59.12 102 SER A N 1
ATOM 787 C CA . SER A 1 102 ? 9.727 6.959 5.468 1.00 59.12 102 SER A CA 1
ATOM 788 C C . SER A 1 102 ? 10.878 7.805 4.853 1.00 59.12 102 SER A C 1
ATOM 790 O O . SER A 1 102 ? 11.094 8.955 5.223 1.00 59.12 102 SER A O 1
ATOM 792 N N . ILE A 1 103 ? 11.649 7.229 3.932 1.00 50.44 103 ILE A N 1
ATOM 793 C CA . ILE A 1 103 ? 12.748 7.742 3.108 1.00 50.44 103 ILE A CA 1
ATOM 794 C C . ILE A 1 103 ? 12.158 8.010 1.699 1.00 50.44 103 ILE A C 1
ATOM 796 O O . ILE A 1 103 ? 11.169 7.363 1.343 1.00 50.44 103 ILE A O 1
ATOM 800 N N . PRO A 1 104 ? 12.679 8.954 0.880 1.00 54.78 104 PRO A N 1
ATOM 801 C CA . PRO A 1 104 ? 11.881 9.660 -0.135 1.00 54.78 104 PRO A CA 1
ATOM 802 C C . PRO A 1 104 ? 11.144 8.798 -1.168 1.00 54.78 104 PRO A C 1
ATOM 804 O O . PRO A 1 104 ? 10.207 9.273 -1.796 1.00 54.78 104 PRO A O 1
ATOM 807 N N . GLN A 1 105 ? 11.551 7.546 -1.377 1.00 52.38 105 GLN A N 1
ATOM 808 C CA . GLN A 1 105 ? 10.957 6.635 -2.350 1.00 52.38 105 GLN A CA 1
ATOM 809 C C . GLN A 1 105 ? 9.675 5.937 -1.860 1.00 52.38 105 GLN A C 1
ATOM 811 O O . GLN A 1 105 ? 8.809 5.649 -2.677 1.00 52.38 105 GLN A O 1
ATOM 816 N N . GLY A 1 106 ? 9.485 5.721 -0.553 1.00 54.22 106 GLY A N 1
ATOM 817 C CA . GLY A 1 106 ? 8.206 5.213 -0.017 1.00 54.22 106 GLY A CA 1
ATOM 818 C C . GLY A 1 106 ? 7.048 6.206 -0.200 1.00 54.22 106 GLY A C 1
ATOM 819 O O . GLY A 1 106 ? 5.873 5.844 -0.168 1.00 54.22 106 GLY A O 1
ATOM 820 N N . PHE A 1 107 ? 7.390 7.467 -0.477 1.00 65.94 107 PHE A N 1
ATOM 821 C CA . PHE A 1 107 ? 6.443 8.544 -0.711 1.00 65.94 107 PHE A CA 1
ATOM 822 C C . PHE A 1 107 ? 5.614 8.348 -1.983 1.00 65.94 107 PHE A C 1
ATOM 824 O O . PHE A 1 107 ? 4.507 8.842 -2.019 1.00 65.94 107 PHE A O 1
ATOM 831 N N . TYR A 1 108 ? 6.063 7.616 -3.010 1.00 68.81 108 TYR A N 1
ATOM 832 C CA . TYR A 1 108 ? 5.335 7.582 -4.292 1.00 68.81 108 TYR A CA 1
ATOM 833 C C . TYR A 1 108 ? 3.960 6.914 -4.223 1.00 68.81 108 TYR A C 1
ATOM 835 O O . TYR A 1 108 ? 3.036 7.332 -4.913 1.00 68.81 108 TYR A O 1
ATOM 843 N N . VAL A 1 109 ? 3.810 5.869 -3.409 1.00 69.50 109 VAL A N 1
ATOM 844 C CA . VAL A 1 109 ? 2.522 5.172 -3.262 1.00 69.50 109 VAL A CA 1
ATOM 845 C C . VAL A 1 109 ? 1.568 5.992 -2.400 1.00 69.50 109 VAL A C 1
ATOM 847 O O . VAL A 1 109 ? 0.374 6.039 -2.675 1.00 69.50 109 VAL A O 1
ATOM 850 N N . LEU A 1 110 ? 2.106 6.676 -1.389 1.00 75.31 110 LEU A N 1
ATOM 851 C CA . LEU A 1 110 ? 1.367 7.647 -0.592 1.00 75.31 110 LEU A CA 1
ATOM 852 C C . LEU A 1 110 ? 0.962 8.865 -1.430 1.00 75.31 110 LEU A C 1
ATOM 854 O O . LEU A 1 110 ? -0.182 9.287 -1.389 1.00 75.31 110 LEU A O 1
ATOM 858 N N . GLU A 1 111 ? 1.876 9.396 -2.230 1.00 75.62 111 GLU A N 1
ATOM 859 C CA . GLU A 1 111 ? 1.633 10.498 -3.151 1.00 75.62 111 GLU A CA 1
ATOM 860 C C . GLU A 1 111 ? 0.523 10.113 -4.117 1.00 75.62 111 GLU A C 1
ATOM 862 O O . GLU A 1 111 ? -0.429 10.853 -4.297 1.00 75.62 111 GLU A O 1
ATOM 867 N N . ALA A 1 112 ? 0.580 8.905 -4.667 1.00 71.88 112 ALA A N 1
ATOM 868 C CA . ALA A 1 112 ? -0.439 8.453 -5.585 1.00 71.88 112 ALA A CA 1
ATOM 869 C C . ALA A 1 112 ? -1.774 8.105 -4.912 1.00 71.88 112 ALA A C 1
ATOM 871 O O . ALA A 1 112 ? -2.806 8.209 -5.566 1.00 71.88 112 ALA A O 1
ATOM 872 N N . LEU A 1 113 ? -1.784 7.718 -3.630 1.00 77.06 113 LEU A N 1
ATOM 873 C CA . LEU A 1 113 ? -3.007 7.653 -2.825 1.00 77.06 113 LEU A CA 1
ATOM 874 C C . LEU A 1 113 ? -3.643 9.041 -2.733 1.00 77.06 113 LEU A C 1
ATOM 876 O O . LEU A 1 113 ? -4.830 9.193 -2.998 1.00 77.06 113 LEU A O 1
ATOM 880 N N . LEU A 1 114 ? -2.843 10.038 -2.360 1.00 77.69 114 LEU A N 1
ATOM 881 C CA . LEU A 1 114 ? -3.292 11.413 -2.182 1.00 77.69 114 LEU A CA 1
ATOM 882 C C . LEU A 1 114 ? -3.741 12.017 -3.520 1.00 77.69 114 LEU A C 1
ATOM 884 O O . LEU A 1 114 ? -4.852 12.529 -3.596 1.00 77.69 114 LEU A O 1
ATOM 888 N N . ASP A 1 115 ? -2.978 11.821 -4.597 1.00 75.38 115 ASP A N 1
ATOM 889 C CA . ASP A 1 115 ? -3.337 12.213 -5.963 1.00 75.38 115 ASP A CA 1
ATOM 890 C C . ASP A 1 115 ? -4.610 11.494 -6.438 1.00 75.38 115 ASP A C 1
ATOM 892 O O . ASP A 1 115 ? -5.490 12.115 -7.026 1.00 75.38 115 ASP A O 1
ATOM 896 N N . ALA A 1 116 ? -4.752 10.187 -6.178 1.00 71.75 116 ALA A N 1
ATOM 897 C CA . ALA A 1 116 ? -5.963 9.439 -6.527 1.00 71.75 116 ALA A CA 1
ATOM 898 C C . ALA A 1 116 ? -7.200 9.937 -5.770 1.00 71.75 116 ALA A C 1
ATOM 900 O O . ALA A 1 116 ? -8.329 9.637 -6.173 1.00 71.75 116 ALA A O 1
ATOM 901 N N . TYR 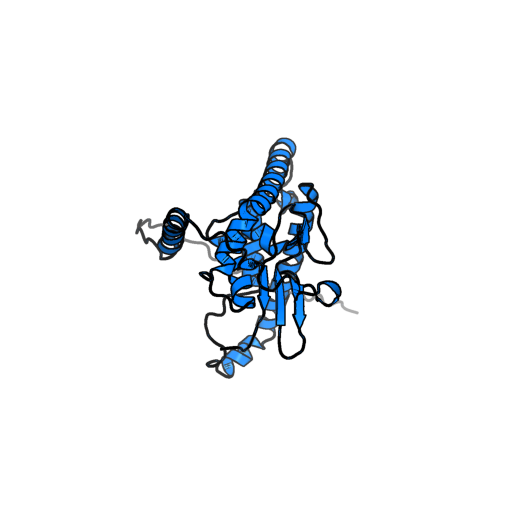A 1 117 ? -6.987 10.647 -4.664 1.00 73.94 117 TYR A N 1
ATOM 902 C CA . TYR A 1 117 ? -8.023 11.207 -3.813 1.00 73.94 117 TYR A CA 1
ATOM 903 C C . TYR A 1 117 ? -8.135 12.733 -3.929 1.00 73.94 117 TYR A C 1
ATOM 905 O O . TYR A 1 117 ? -8.846 13.335 -3.126 1.00 73.94 117 TYR A O 1
ATOM 913 N N . ASP A 1 118 ? -7.457 13.346 -4.907 1.00 72.56 118 ASP A N 1
ATOM 914 C CA . ASP A 1 118 ? -7.397 14.798 -5.120 1.00 72.56 118 ASP A CA 1
ATOM 915 C C . ASP A 1 118 ? -6.993 15.589 -3.855 1.00 72.56 118 ASP A C 1
ATOM 917 O O . ASP A 1 118 ? -7.412 16.729 -3.639 1.00 72.56 118 ASP A O 1
ATOM 921 N N . LEU A 1 119 ? -6.169 14.983 -2.997 1.00 72.44 119 LEU A N 1
ATOM 922 C CA . LEU A 1 119 ? -5.627 15.612 -1.800 1.00 72.44 119 LEU A CA 1
ATOM 923 C C . LEU A 1 119 ? -4.229 16.181 -2.056 1.00 72.44 119 LEU A C 1
ATOM 925 O O . LEU A 1 119 ? -3.333 15.439 -2.460 1.00 72.44 119 LEU A O 1
ATOM 929 N N . PRO A 1 120 ? -3.991 17.458 -1.716 1.00 73.12 120 PRO A N 1
ATOM 930 C CA . PRO A 1 120 ? -2.638 17.983 -1.598 1.00 73.12 120 PRO A CA 1
ATOM 931 C C . PRO A 1 120 ? -1.811 17.199 -0.568 1.00 73.12 120 PRO A C 1
ATOM 933 O O . PRO A 1 120 ? -2.321 16.779 0.471 1.00 73.12 120 PRO A O 1
ATOM 936 N N . HIS A 1 121 ? -0.511 17.046 -0.821 1.00 67.19 121 HIS A N 1
ATOM 937 C CA . HIS A 1 121 ? 0.412 16.339 0.083 1.00 67.19 121 HIS A CA 1
ATOM 938 C C . HIS A 1 121 ? 0.564 17.007 1.451 1.00 67.19 121 HIS A C 1
ATOM 940 O O . HIS A 1 121 ? 0.836 16.345 2.448 1.00 67.19 121 HIS A O 1
ATOM 946 N N . ASP A 1 122 ? 0.366 18.319 1.498 1.00 70.44 122 ASP A N 1
ATOM 947 C CA . ASP A 1 122 ? 0.359 19.152 2.697 1.00 70.44 122 ASP A CA 1
ATOM 948 C C . ASP A 1 122 ? -1.045 19.302 3.310 1.00 70.44 122 ASP A C 1
ATOM 950 O O . ASP A 1 122 ? -1.237 20.082 4.249 1.00 70.44 122 ASP A O 1
ATOM 954 N N . ALA A 1 123 ? -2.035 18.541 2.821 1.00 79.38 123 ALA A N 1
ATOM 955 C CA . ALA A 1 123 ? -3.373 18.545 3.387 1.00 79.38 123 ALA A CA 1
ATOM 956 C C . ALA A 1 123 ? -3.313 18.145 4.873 1.00 79.38 123 ALA A C 1
ATOM 958 O O . ALA A 1 123 ? -2.767 17.087 5.213 1.00 79.38 123 ALA A O 1
ATOM 959 N N . PRO A 1 124 ? -3.922 18.929 5.783 1.00 83.12 124 PRO A N 1
ATOM 960 C CA . PRO A 1 124 ? -3.885 18.632 7.210 1.00 83.12 124 PRO A CA 1
ATOM 961 C C . PRO A 1 124 ? -4.406 17.236 7.571 1.00 83.12 124 PRO A C 1
ATOM 963 O O . PRO A 1 124 ? -3.963 16.681 8.569 1.00 83.12 124 PRO A O 1
ATOM 966 N N . GLN A 1 125 ? -5.328 16.668 6.784 1.00 85.44 125 GLN A N 1
ATOM 967 C CA . GLN A 1 125 ? -5.831 15.303 6.967 1.00 85.44 125 GLN A CA 1
ATOM 968 C C . GLN A 1 125 ? -4.755 14.243 6.697 1.00 85.44 125 GLN A C 1
ATOM 970 O O . GLN A 1 125 ? -4.697 13.249 7.412 1.00 85.44 125 GLN A O 1
ATOM 975 N N . ALA A 1 126 ? -3.905 14.442 5.685 1.00 82.62 126 ALA A N 1
ATOM 976 C CA . ALA A 1 126 ? -2.847 13.498 5.336 1.00 82.62 126 ALA A CA 1
ATOM 977 C C . ALA A 1 126 ? -1.750 13.480 6.410 1.00 82.62 126 ALA A C 1
ATOM 979 O O . ALA A 1 126 ? -1.348 12.412 6.869 1.00 82.62 126 ALA A O 1
ATOM 980 N N . ILE A 1 127 ? -1.327 14.664 6.867 1.00 83.25 127 ILE A N 1
ATOM 981 C CA . ILE A 1 127 ? -0.330 14.816 7.939 1.00 83.25 127 ILE A CA 1
ATOM 982 C C . ILE A 1 127 ? -0.844 14.198 9.247 1.00 83.25 127 ILE A C 1
ATOM 984 O O . ILE A 1 127 ? -0.126 13.446 9.912 1.00 83.25 127 ILE A O 1
ATOM 988 N N . ASP A 1 128 ? -2.096 14.490 9.602 1.00 87.88 128 ASP A N 1
ATOM 989 C CA . ASP A 1 128 ? -2.759 13.938 10.784 1.00 87.88 128 ASP A CA 1
ATOM 990 C C . ASP A 1 128 ? -2.876 12.405 10.712 1.00 87.88 128 ASP A C 1
ATOM 992 O O . ASP A 1 128 ? -2.503 11.712 11.657 1.00 87.88 128 ASP A O 1
ATOM 996 N N . TRP A 1 129 ? -3.284 11.857 9.563 1.00 90.25 129 TRP A N 1
ATOM 997 C CA . TRP A 1 129 ? -3.374 10.411 9.349 1.00 90.25 129 TRP A CA 1
ATOM 998 C C . TRP A 1 129 ? -2.026 9.697 9.485 1.00 90.25 129 TRP A C 1
ATOM 1000 O O . TRP A 1 129 ? -1.940 8.669 10.160 1.00 90.25 129 TRP A O 1
ATOM 1010 N N . LEU A 1 130 ? -0.966 10.226 8.865 1.00 86.81 130 LEU A N 1
ATOM 1011 C CA . LEU A 1 130 ? 0.378 9.651 8.974 1.00 86.81 130 LEU A CA 1
ATOM 1012 C C . LEU A 1 130 ? 0.858 9.660 10.425 1.00 86.81 130 LEU A C 1
ATOM 1014 O O . LEU A 1 130 ? 1.345 8.642 10.917 1.00 86.81 130 LEU A O 1
ATOM 1018 N N . SER A 1 131 ? 0.657 10.782 11.121 1.00 86.44 131 SER A N 1
ATOM 1019 C CA . SER A 1 131 ? 1.031 10.933 12.531 1.00 86.44 131 SER A CA 1
ATOM 1020 C C . SER A 1 131 ? 0.273 9.948 13.428 1.00 86.44 131 SER A C 1
ATOM 1022 O O . SER A 1 131 ? 0.864 9.331 14.310 1.00 86.44 131 SER A O 1
ATOM 1024 N N . ALA A 1 132 ? -1.027 9.747 13.184 1.00 91.12 132 ALA A N 1
ATOM 1025 C CA . ALA A 1 132 ? -1.854 8.809 13.944 1.00 91.12 132 ALA A CA 1
ATOM 1026 C C . ALA A 1 132 ? -1.444 7.338 13.744 1.00 91.12 132 ALA A C 1
ATOM 1028 O O . ALA A 1 132 ? -1.643 6.514 14.637 1.00 91.12 132 ALA A O 1
ATOM 1029 N N . ASN A 1 133 ? -0.853 7.003 12.592 1.00 91.94 133 ASN A N 1
ATOM 1030 C CA . ASN A 1 133 ? -0.542 5.628 12.194 1.00 91.94 133 ASN A CA 1
ATOM 1031 C C . ASN A 1 133 ? 0.944 5.260 12.240 1.00 91.94 133 ASN A C 1
ATOM 1033 O O . ASN A 1 133 ? 1.285 4.110 11.957 1.00 91.94 133 ASN A O 1
ATOM 1037 N N . GLU A 1 134 ? 1.828 6.181 12.633 1.00 89.06 134 GLU A N 1
ATOM 1038 C CA . GLU A 1 134 ? 3.277 5.954 12.693 1.00 89.06 134 GLU A CA 1
ATOM 1039 C C . GLU A 1 134 ? 3.623 4.674 13.469 1.00 89.06 134 GLU A C 1
ATOM 1041 O O . GLU A 1 134 ? 4.341 3.802 12.972 1.00 89.06 134 GLU A O 1
ATOM 1046 N N . ARG A 1 135 ? 3.042 4.502 14.665 1.00 90.38 135 ARG A N 1
ATOM 1047 C CA . ARG A 1 135 ? 3.282 3.311 15.490 1.00 90.38 135 ARG A CA 1
ATOM 1048 C C . ARG A 1 135 ? 2.780 2.029 14.822 1.00 90.38 135 ARG A C 1
ATOM 1050 O O . ARG A 1 135 ? 3.444 0.999 14.928 1.00 90.38 135 ARG A O 1
ATOM 1057 N N . SER A 1 136 ? 1.641 2.085 14.136 1.00 92.94 136 SER A N 1
ATOM 1058 C CA . SER A 1 136 ? 1.060 0.943 13.420 1.00 92.94 136 SER A CA 1
ATOM 1059 C C . SER A 1 136 ? 1.977 0.481 12.286 1.00 92.94 136 SER A C 1
ATOM 1061 O O . SER A 1 136 ? 2.250 -0.713 12.160 1.00 92.94 136 SER A O 1
ATOM 1063 N N . PHE A 1 137 ? 2.526 1.415 11.505 1.00 91.88 137 PHE A N 1
ATOM 1064 C CA . PHE A 1 137 ? 3.493 1.097 10.450 1.00 91.88 137 PHE A CA 1
ATOM 1065 C C . PHE A 1 137 ? 4.834 0.613 11.010 1.00 91.88 137 PHE A C 1
ATOM 1067 O O . PHE A 1 137 ? 5.433 -0.314 10.462 1.00 91.88 137 PHE A O 1
ATOM 1074 N N . TRP A 1 138 ? 5.275 1.166 12.142 1.00 90.00 138 TRP A N 1
ATOM 1075 C CA . TRP A 1 138 ? 6.480 0.703 12.827 1.00 90.00 138 TRP A CA 1
ATOM 1076 C C . TRP A 1 138 ? 6.374 -0.759 13.285 1.00 90.00 138 TRP A C 1
ATOM 1078 O O . TRP A 1 138 ? 7.322 -1.521 13.126 1.00 90.00 138 TRP A O 1
ATOM 1088 N N . ILE A 1 139 ? 5.210 -1.193 13.782 1.00 92.12 139 ILE A N 1
ATOM 1089 C CA . ILE A 1 139 ? 4.974 -2.602 14.150 1.00 92.12 139 ILE A CA 1
ATOM 1090 C C . ILE A 1 139 ? 5.141 -3.527 12.937 1.00 92.12 139 ILE A C 1
ATOM 1092 O O . ILE A 1 139 ? 5.751 -4.593 13.052 1.00 92.12 139 ILE A O 1
ATOM 1096 N N . ALA A 1 140 ? 4.625 -3.124 11.771 1.00 93.75 140 ALA A N 1
ATOM 1097 C CA . ALA A 1 140 ? 4.788 -3.896 10.541 1.00 93.75 140 ALA A CA 1
ATOM 1098 C C . ALA A 1 140 ? 6.270 -4.019 10.158 1.00 93.75 140 ALA A C 1
ATOM 1100 O O . ALA A 1 140 ? 6.748 -5.111 9.855 1.00 93.75 140 ALA A O 1
ATOM 1101 N N . ARG A 1 141 ? 7.013 -2.911 10.247 1.00 92.75 141 ARG A N 1
ATOM 1102 C CA . ARG A 1 141 ? 8.457 -2.884 10.010 1.00 92.75 141 ARG A CA 1
ATOM 1103 C C . ARG A 1 141 ? 9.219 -3.811 10.963 1.00 92.75 141 ARG A C 1
ATOM 1105 O O . ARG A 1 141 ? 10.002 -4.626 10.491 1.00 92.75 141 ARG A O 1
ATOM 1112 N N . GLU A 1 142 ? 8.965 -3.740 12.270 1.00 93.31 142 GLU A N 1
ATOM 1113 C CA . GLU A 1 142 ? 9.612 -4.607 13.272 1.00 93.31 142 GLU A CA 1
ATOM 1114 C C . GLU A 1 142 ? 9.335 -6.100 13.017 1.00 93.31 142 GLU A C 1
ATOM 1116 O O . GLU A 1 142 ? 10.163 -6.962 13.318 1.00 93.31 142 GLU A O 1
ATOM 1121 N N . ALA A 1 143 ? 8.159 -6.444 12.485 1.00 94.19 143 ALA A N 1
ATOM 1122 C CA . ALA A 1 143 ? 7.845 -7.818 12.100 1.00 94.19 143 ALA A CA 1
ATOM 1123 C C . ALA A 1 143 ? 8.709 -8.282 10.913 1.00 94.19 143 ALA A C 1
ATOM 1125 O O . ALA A 1 143 ? 9.353 -9.330 11.007 1.00 94.19 143 ALA A O 1
ATOM 1126 N N . LEU A 1 144 ? 8.802 -7.457 9.864 1.00 92.56 144 LEU A N 1
ATOM 1127 C CA . LEU A 1 144 ? 9.643 -7.718 8.692 1.00 92.56 144 LEU A CA 1
ATOM 1128 C C . LEU A 1 144 ? 11.135 -7.810 9.052 1.00 92.56 144 LEU A C 1
ATOM 1130 O O . LEU A 1 144 ? 11.829 -8.711 8.584 1.00 92.56 144 LEU A O 1
ATOM 1134 N N . GLU A 1 145 ? 11.636 -6.909 9.902 1.00 92.88 145 GLU A N 1
ATOM 1135 C CA . GLU A 1 145 ? 13.035 -6.909 10.355 1.00 92.88 145 GLU A CA 1
ATOM 1136 C C . GLU A 1 145 ? 13.377 -8.203 11.107 1.00 92.88 145 GLU A C 1
ATOM 1138 O O . GLU A 1 145 ? 14.373 -8.854 10.792 1.00 92.88 145 GLU A O 1
ATOM 1143 N N . ARG A 1 146 ? 12.507 -8.659 12.020 1.00 92.12 146 ARG A N 1
ATOM 1144 C CA . ARG A 1 146 ? 12.705 -9.933 12.736 1.00 92.12 146 ARG A CA 1
ATOM 1145 C C . ARG A 1 146 ? 12.731 -11.141 11.800 1.00 92.12 146 ARG A C 1
ATOM 1147 O O . ARG A 1 146 ? 13.543 -12.052 11.998 1.00 92.12 146 ARG A O 1
ATOM 1154 N N . GLN A 1 147 ? 11.858 -11.171 10.791 1.00 90.50 147 GLN A N 1
ATOM 1155 C CA . GLN A 1 147 ? 11.863 -12.239 9.788 1.00 90.50 147 GLN A CA 1
ATOM 1156 C C . GLN A 1 147 ? 13.167 -12.219 8.980 1.00 90.50 147 GLN A C 1
ATOM 1158 O O . GLN A 1 147 ? 13.802 -13.262 8.806 1.00 90.50 147 GLN A O 1
ATOM 1163 N N . TYR A 1 148 ? 13.591 -11.038 8.530 1.00 90.62 148 TYR A N 1
ATOM 1164 C CA . TYR A 1 148 ? 14.820 -10.856 7.765 1.00 90.62 148 TYR A CA 1
ATOM 1165 C C . TYR A 1 148 ? 16.067 -11.282 8.553 1.00 90.62 148 TYR A C 1
ATOM 1167 O O . TYR A 1 148 ? 16.902 -12.028 8.034 1.00 90.62 148 TYR A O 1
ATOM 1175 N N . ASP A 1 149 ? 16.175 -10.892 9.823 1.00 89.88 149 ASP A N 1
ATOM 1176 C CA . ASP A 1 149 ? 17.288 -11.286 10.690 1.00 89.88 149 ASP A CA 1
ATOM 1177 C C . ASP A 1 149 ? 17.336 -12.805 10.897 1.00 89.88 149 ASP A C 1
ATOM 1179 O O . ASP A 1 149 ? 18.403 -13.423 10.812 1.00 89.88 149 ASP A O 1
ATOM 1183 N N . THR A 1 150 ? 16.169 -13.431 11.077 1.00 86.81 150 THR A N 1
ATOM 1184 C CA . THR A 1 150 ? 16.047 -14.893 11.177 1.00 86.81 150 THR A CA 1
ATOM 1185 C C . THR A 1 150 ? 16.514 -15.577 9.891 1.00 86.81 150 THR A C 1
ATOM 1187 O O . THR A 1 150 ? 17.294 -16.534 9.942 1.00 86.81 150 THR A O 1
ATOM 1190 N N . TYR A 1 151 ? 16.093 -15.074 8.728 1.00 84.50 151 TYR A N 1
ATOM 1191 C CA . TYR A 1 151 ? 16.517 -15.586 7.424 1.00 84.50 151 TYR A CA 1
ATOM 1192 C C . TYR A 1 151 ? 18.035 -15.456 7.227 1.00 84.50 151 TYR A C 1
ATOM 1194 O O . TYR A 1 151 ? 18.705 -16.420 6.837 1.00 84.50 151 TYR A O 1
ATOM 1202 N N . ARG A 1 152 ? 18.610 -14.293 7.560 1.00 84.00 152 ARG A N 1
ATOM 1203 C CA . ARG A 1 152 ? 20.057 -14.056 7.458 1.00 84.00 152 ARG A CA 1
ATOM 1204 C C . ARG A 1 152 ? 20.873 -14.991 8.338 1.00 84.00 152 ARG A C 1
ATOM 1206 O O . ARG A 1 152 ? 21.908 -15.476 7.885 1.00 84.00 152 ARG A O 1
ATOM 1213 N N . ALA A 1 153 ? 20.415 -15.248 9.562 1.00 83.00 153 ALA A N 1
ATOM 1214 C CA . ALA A 1 153 ? 21.107 -16.119 10.506 1.00 83.00 153 ALA A CA 1
ATOM 1215 C C . ALA A 1 153 ? 21.115 -17.595 10.069 1.00 83.00 153 ALA A C 1
ATOM 1217 O O . ALA A 1 153 ? 22.037 -18.332 10.411 1.00 83.00 153 ALA A O 1
ATOM 1218 N N . THR A 1 154 ? 20.102 -18.029 9.314 1.00 78.56 154 THR A N 1
ATOM 1219 C CA . THR A 1 154 ? 19.861 -19.451 9.011 1.00 78.56 154 THR A CA 1
ATOM 1220 C C . THR A 1 154 ? 20.233 -19.864 7.588 1.00 78.56 154 THR A C 1
ATOM 1222 O O . THR A 1 154 ? 20.634 -21.006 7.377 1.00 78.56 154 THR A O 1
ATOM 1225 N N . THR A 1 155 ? 20.116 -18.963 6.604 1.00 68.31 155 THR A N 1
ATOM 1226 C CA . THR A 1 155 ? 19.932 -19.387 5.199 1.00 68.31 155 THR A CA 1
ATOM 1227 C C . THR A 1 155 ? 20.853 -18.675 4.194 1.00 68.31 155 THR A C 1
ATOM 1229 O O . THR A 1 155 ? 21.021 -19.134 3.058 1.00 68.31 155 THR A O 1
ATOM 1232 N N . ALA A 1 156 ? 21.505 -17.575 4.594 1.00 60.44 156 ALA A N 1
ATOM 1233 C CA . ALA A 1 156 ? 22.243 -16.698 3.675 1.00 60.44 156 ALA A CA 1
ATOM 1234 C C . ALA A 1 156 ? 23.522 -17.317 3.071 1.00 60.44 156 ALA A C 1
ATOM 1236 O O . ALA A 1 156 ? 23.956 -16.890 1.999 1.00 60.44 156 ALA A O 1
ATOM 1237 N N . ALA A 1 157 ? 24.124 -18.320 3.719 1.00 57.12 157 ALA A N 1
ATOM 1238 C CA . ALA A 1 157 ? 25.397 -18.899 3.276 1.00 57.12 157 ALA A CA 1
ATOM 1239 C C . ALA A 1 157 ? 25.257 -20.028 2.234 1.00 57.12 157 ALA A C 1
ATOM 1241 O O . ALA A 1 157 ? 26.206 -20.283 1.499 1.00 57.12 157 ALA A O 1
ATOM 1242 N N . THR A 1 158 ? 24.100 -20.694 2.144 1.00 67.75 158 THR A N 1
ATOM 1243 C CA . THR A 1 158 ? 23.944 -21.946 1.370 1.00 67.75 158 THR A CA 1
ATOM 1244 C C . THR A 1 158 ? 22.916 -21.873 0.240 1.00 67.75 158 THR A C 1
ATOM 1246 O O . THR A 1 158 ? 22.914 -22.741 -0.630 1.00 67.75 158 THR A O 1
ATOM 1249 N N . THR A 1 159 ? 22.074 -20.836 0.204 1.00 67.62 159 THR A N 1
ATOM 1250 C CA . THR A 1 159 ? 21.025 -20.699 -0.820 1.00 67.62 159 THR A CA 1
ATOM 1251 C C . THR A 1 159 ? 21.581 -20.057 -2.099 1.00 67.62 159 THR A C 1
ATOM 1253 O O . THR A 1 159 ? 22.137 -18.948 -2.014 1.00 67.62 159 THR A O 1
ATOM 1256 N N . PRO A 1 160 ? 21.431 -20.697 -3.281 1.00 69.88 160 PRO A N 1
ATOM 1257 C CA . PRO A 1 160 ? 21.792 -20.110 -4.573 1.00 69.88 160 PRO A CA 1
ATOM 1258 C C . PRO A 1 160 ? 21.128 -18.747 -4.774 1.00 69.88 160 PRO A C 1
ATOM 1260 O O . PRO A 1 160 ? 19.976 -18.571 -4.395 1.00 69.88 160 PRO A O 1
ATOM 1263 N N . MET A 1 161 ? 21.832 -17.786 -5.379 1.00 64.94 161 MET A N 1
ATOM 1264 C CA . MET A 1 161 ? 21.363 -16.396 -5.498 1.00 64.94 161 MET A CA 1
ATOM 1265 C C . MET A 1 161 ? 19.983 -16.282 -6.166 1.00 64.94 161 MET A C 1
ATOM 1267 O O . MET A 1 161 ? 19.124 -15.569 -5.663 1.00 64.94 161 MET A O 1
ATOM 1271 N N . GLU A 1 162 ? 19.749 -17.052 -7.228 1.00 61.00 162 GLU A N 1
ATOM 1272 C CA . GLU A 1 162 ? 18.466 -17.115 -7.945 1.00 61.00 162 GLU A CA 1
ATOM 1273 C C . GLU A 1 162 ? 17.330 -17.692 -7.083 1.00 61.00 162 GLU A C 1
ATOM 1275 O O . GLU A 1 162 ? 16.175 -17.310 -7.239 1.00 61.00 162 GLU A O 1
ATOM 1280 N N . ALA A 1 163 ? 17.659 -18.566 -6.126 1.00 61.44 163 ALA A N 1
ATOM 1281 C CA . ALA A 1 163 ? 16.701 -19.175 -5.206 1.00 61.44 163 ALA A CA 1
ATOM 1282 C C . ALA A 1 163 ? 16.419 -18.312 -3.963 1.00 61.44 163 ALA A C 1
ATOM 1284 O O . ALA A 1 163 ? 15.466 -18.590 -3.241 1.00 61.44 163 ALA A O 1
ATOM 1285 N N . ARG A 1 164 ? 17.218 -17.262 -3.703 1.00 65.38 164 ARG A N 1
ATOM 1286 C CA . ARG A 1 164 ? 16.974 -16.324 -2.587 1.00 65.38 164 ARG A CA 1
ATOM 1287 C C . ARG A 1 164 ? 15.720 -15.486 -2.810 1.00 65.38 164 ARG A C 1
ATOM 1289 O O . ARG A 1 164 ? 15.138 -15.026 -1.827 1.00 65.38 164 ARG A O 1
ATOM 1296 N N . GLY A 1 165 ? 15.332 -15.309 -4.078 1.00 68.56 165 GLY A N 1
ATOM 1297 C CA . GLY A 1 165 ? 14.138 -14.583 -4.496 1.00 68.56 165 GLY A CA 1
ATOM 1298 C C . GLY A 1 165 ? 13.960 -13.265 -3.744 1.00 68.56 165 GLY A C 1
ATOM 1299 O O . GLY A 1 165 ? 14.925 -12.591 -3.386 1.00 68.56 165 GLY A O 1
ATOM 1300 N N . TYR A 1 166 ? 12.708 -12.934 -3.451 1.00 68.00 166 TYR A N 1
ATOM 1301 C CA . TYR A 1 166 ? 12.356 -11.743 -2.684 1.00 68.00 166 TYR A CA 1
ATOM 1302 C C . TYR A 1 166 ? 12.543 -11.899 -1.165 1.00 68.00 166 TYR A C 1
ATOM 1304 O O . TYR A 1 166 ? 12.638 -10.906 -0.451 1.00 68.00 166 TYR A O 1
ATOM 1312 N N . THR A 1 167 ? 12.633 -13.131 -0.655 1.00 69.88 167 THR A N 1
ATOM 1313 C CA . THR A 1 167 ? 12.849 -13.430 0.775 1.00 69.88 167 THR A CA 1
ATOM 1314 C C . THR A 1 167 ? 14.213 -12.982 1.294 1.00 69.88 167 THR A C 1
ATOM 1316 O O . THR A 1 167 ? 14.403 -12.852 2.500 1.00 69.88 167 THR A O 1
ATOM 1319 N N . GLY A 1 168 ? 15.169 -12.747 0.391 1.00 78.06 168 GLY A N 1
ATOM 1320 C CA . GLY A 1 168 ? 16.488 -12.227 0.732 1.00 78.06 168 GLY A CA 1
ATOM 1321 C C . GLY A 1 168 ? 16.578 -10.708 0.850 1.00 78.06 168 GLY A C 1
ATOM 1322 O O . GLY A 1 168 ? 17.653 -10.229 1.202 1.00 78.06 168 GLY A O 1
ATOM 1323 N N . LEU A 1 169 ? 15.510 -9.966 0.547 1.00 87.38 169 LEU A N 1
ATOM 1324 C CA . LEU A 1 169 ? 15.509 -8.508 0.630 1.00 87.38 169 LEU A CA 1
ATOM 1325 C C . LEU A 1 169 ? 15.319 -8.057 2.079 1.00 87.38 169 LEU A C 1
ATOM 1327 O O . LEU A 1 169 ? 14.445 -8.556 2.789 1.00 87.38 169 LEU A O 1
ATOM 1331 N N . SER A 1 170 ? 16.108 -7.073 2.507 1.00 88.81 170 SER A N 1
ATOM 1332 C CA . SER A 1 170 ? 15.794 -6.320 3.720 1.00 88.81 170 SER A CA 1
ATOM 1333 C C . SER A 1 170 ? 14.443 -5.606 3.566 1.00 88.81 170 SER A C 1
ATOM 1335 O O . SER A 1 170 ? 14.022 -5.329 2.440 1.00 88.81 170 SER A O 1
ATOM 1337 N N . PRO A 1 171 ? 13.764 -5.228 4.664 1.00 89.06 171 PRO A N 1
ATOM 1338 C CA . PRO A 1 171 ? 12.484 -4.518 4.576 1.00 89.06 171 PRO A CA 1
ATOM 1339 C C . PRO A 1 171 ? 12.566 -3.237 3.729 1.00 89.06 171 PRO A C 1
ATOM 1341 O O . PRO A 1 171 ? 11.650 -2.922 2.975 1.00 89.06 171 PRO A O 1
ATOM 1344 N N . VAL A 1 172 ? 13.702 -2.536 3.794 1.00 86.69 172 VAL A N 1
ATOM 1345 C CA . VAL A 1 172 ? 13.983 -1.339 2.989 1.00 86.69 172 VAL A CA 1
ATOM 1346 C C . VAL A 1 172 ? 14.075 -1.667 1.499 1.00 86.69 172 VAL A C 1
ATOM 1348 O O . VAL A 1 172 ? 13.435 -1.007 0.683 1.00 86.69 172 VAL A O 1
ATOM 1351 N N . GLU A 1 173 ? 14.846 -2.690 1.130 1.00 88.19 173 GLU A N 1
ATOM 1352 C CA . GLU A 1 173 ? 14.964 -3.122 -0.268 1.00 88.19 173 GLU A CA 1
ATOM 1353 C C . GLU A 1 173 ? 13.621 -3.623 -0.800 1.00 88.19 173 GLU A C 1
ATOM 1355 O O . GLU A 1 173 ? 13.226 -3.271 -1.907 1.00 88.19 173 GLU A O 1
ATOM 1360 N N . ALA A 1 174 ? 12.870 -4.363 0.015 1.00 89.56 174 ALA A N 1
ATOM 1361 C CA . ALA A 1 174 ? 11.545 -4.827 -0.347 1.00 89.56 174 ALA A CA 1
ATOM 1362 C C . ALA A 1 174 ? 10.584 -3.651 -0.619 1.00 89.56 174 ALA A C 1
ATOM 1364 O O . ALA A 1 174 ? 9.853 -3.670 -1.611 1.00 89.56 174 ALA A O 1
ATOM 1365 N N . ALA A 1 175 ? 10.615 -2.598 0.209 1.00 88.56 175 ALA A N 1
ATOM 1366 C CA . ALA A 1 175 ? 9.800 -1.397 -0.001 1.00 88.56 175 ALA A CA 1
ATOM 1367 C C . ALA A 1 175 ? 10.186 -0.668 -1.293 1.00 88.56 175 ALA A C 1
ATOM 1369 O O . ALA A 1 175 ? 9.319 -0.170 -2.016 1.00 88.56 175 ALA A O 1
ATOM 1370 N N . HIS A 1 176 ? 11.483 -0.621 -1.609 1.00 86.94 176 HIS A N 1
ATOM 1371 C CA . HIS A 1 176 ? 11.972 -0.031 -2.851 1.00 86.94 176 HIS A CA 1
ATOM 1372 C C . HIS A 1 176 ? 11.518 -0.813 -4.083 1.00 86.94 176 HIS A C 1
ATOM 1374 O O . HIS A 1 176 ? 11.033 -0.200 -5.031 1.00 86.94 176 HIS A O 1
ATOM 1380 N N . GLU A 1 177 ? 11.636 -2.140 -4.079 1.00 88.75 177 GLU A N 1
ATOM 1381 C CA . GLU A 1 177 ? 11.189 -2.975 -5.199 1.00 88.75 177 GLU A CA 1
ATOM 1382 C C . GLU A 1 177 ? 9.670 -2.891 -5.394 1.00 88.75 177 GLU A C 1
ATOM 1384 O O . GLU A 1 177 ? 9.187 -2.757 -6.520 1.00 88.75 177 GLU A O 1
ATOM 1389 N N . PHE A 1 178 ? 8.904 -2.848 -4.299 1.00 89.69 178 PHE A N 1
ATOM 1390 C CA . PHE A 1 178 ? 7.465 -2.599 -4.365 1.00 89.69 178 PHE A CA 1
ATOM 1391 C C . PHE A 1 178 ? 7.141 -1.228 -4.982 1.00 89.69 178 PHE A C 1
ATOM 1393 O O . PHE A 1 178 ? 6.306 -1.122 -5.882 1.00 89.69 178 PHE A O 1
ATOM 1400 N N . SER A 1 179 ? 7.838 -0.176 -4.545 1.00 86.12 179 SER A N 1
ATOM 1401 C CA . SER A 1 179 ? 7.652 1.183 -5.069 1.00 86.12 179 SER A CA 1
ATOM 1402 C C . SER A 1 179 ? 8.015 1.280 -6.555 1.00 86.12 179 SER A C 1
ATOM 1404 O O . SER A 1 179 ? 7.331 1.966 -7.313 1.00 86.12 179 SER A O 1
ATOM 1406 N N . GLN A 1 180 ? 9.048 0.563 -7.006 1.00 87.06 180 GLN A N 1
ATOM 1407 C CA . GLN A 1 180 ? 9.401 0.471 -8.426 1.00 87.06 180 GLN A CA 1
ATOM 1408 C C . GLN A 1 180 ? 8.296 -0.217 -9.239 1.00 87.06 180 GLN A C 1
ATOM 1410 O O . GLN A 1 180 ? 7.886 0.303 -10.280 1.00 87.06 180 GLN A O 1
ATOM 1415 N N . ALA A 1 181 ? 7.768 -1.347 -8.753 1.00 89.69 181 ALA A N 1
ATOM 1416 C CA . ALA A 1 181 ? 6.636 -2.029 -9.382 1.00 89.69 181 ALA A CA 1
ATOM 1417 C C . ALA A 1 181 ? 5.416 -1.103 -9.507 1.00 89.69 181 ALA A C 1
ATOM 1419 O O . ALA A 1 181 ? 4.797 -1.020 -10.572 1.00 89.69 181 ALA A O 1
ATOM 1420 N N . TYR A 1 182 ? 5.131 -0.339 -8.450 1.00 87.38 182 TYR A N 1
ATOM 1421 C CA . TYR A 1 182 ? 4.077 0.667 -8.447 1.00 87.38 182 TYR A CA 1
ATOM 1422 C C . TYR A 1 182 ? 4.301 1.746 -9.514 1.00 87.38 182 TYR A C 1
ATOM 1424 O O . TYR A 1 182 ? 3.419 1.984 -10.337 1.00 87.38 182 TYR A O 1
ATOM 1432 N N . GLN A 1 183 ? 5.481 2.372 -9.551 1.00 85.44 183 GLN A N 1
ATOM 1433 C CA . GLN A 1 183 ? 5.800 3.441 -10.505 1.00 85.44 183 GLN A CA 1
ATOM 1434 C C . GLN A 1 183 ? 5.721 2.994 -11.965 1.00 85.44 183 GLN A C 1
ATOM 1436 O O . GLN A 1 183 ? 5.324 3.776 -12.829 1.00 85.44 183 GLN A O 1
ATOM 1441 N N . MET A 1 184 ? 6.085 1.743 -12.255 1.00 87.56 184 MET A N 1
ATOM 1442 C CA . MET A 1 184 ? 5.945 1.190 -13.600 1.00 87.56 184 MET A CA 1
ATOM 1443 C C . MET A 1 184 ? 4.473 1.056 -14.006 1.00 87.56 184 MET A C 1
ATOM 1445 O O . MET A 1 184 ? 4.129 1.319 -15.159 1.00 87.56 184 MET A O 1
ATOM 1449 N N . CYS A 1 185 ? 3.598 0.663 -13.074 1.00 86.69 185 CYS A N 1
ATOM 1450 C CA . CYS A 1 185 ? 2.158 0.532 -13.309 1.00 86.69 185 CYS A CA 1
ATOM 1451 C C . CYS A 1 185 ? 1.445 1.897 -13.347 1.00 86.69 185 CYS A C 1
ATOM 1453 O O . CYS A 1 185 ? 0.535 2.116 -14.152 1.00 86.69 185 CYS A O 1
ATOM 1455 N N . HIS A 1 186 ? 1.899 2.839 -12.521 1.00 80.50 186 HIS A N 1
ATOM 1456 C CA . HIS A 1 186 ? 1.319 4.166 -12.331 1.00 80.50 186 HIS A CA 1
ATOM 1457 C C . HIS A 1 186 ? 2.359 5.263 -12.604 1.00 80.50 186 HIS A C 1
ATOM 1459 O O . HIS A 1 186 ? 2.744 6.001 -11.695 1.00 80.50 186 HIS A O 1
ATOM 1465 N N . PRO A 1 187 ? 2.839 5.399 -13.854 1.00 75.62 187 PRO A N 1
ATOM 1466 C CA . PRO A 1 187 ? 3.833 6.410 -14.172 1.00 75.62 187 PRO A CA 1
ATOM 1467 C C . PRO A 1 187 ? 3.258 7.805 -13.913 1.00 75.62 187 PRO A C 1
ATOM 1469 O O . PRO A 1 187 ? 2.146 8.117 -14.358 1.00 75.62 187 PRO A O 1
ATOM 1472 N N . ARG A 1 188 ? 4.032 8.658 -13.225 1.00 68.19 188 ARG A N 1
ATOM 1473 C CA . ARG A 1 188 ? 3.665 10.061 -12.985 1.00 68.19 188 ARG A CA 1
ATOM 1474 C C . ARG A 1 188 ? 3.277 10.722 -14.307 1.00 68.19 188 ARG A C 1
ATOM 1476 O O . ARG A 1 188 ? 4.049 10.739 -15.270 1.00 68.19 188 ARG A O 1
ATOM 1483 N N . ARG A 1 189 ? 2.067 11.278 -14.360 1.00 62.16 189 ARG A N 1
ATOM 1484 C CA . ARG A 1 189 ? 1.577 11.990 -15.543 1.00 62.16 189 ARG A CA 1
ATOM 1485 C C . ARG A 1 189 ? 2.189 13.386 -15.559 1.00 62.16 189 ARG A C 1
ATOM 1487 O O . ARG A 1 189 ? 1.663 14.309 -14.961 1.00 62.16 189 ARG A O 1
ATOM 1494 N N . THR A 1 190 ? 3.293 13.552 -16.277 1.00 54.84 190 THR A N 1
ATOM 1495 C CA . THR A 1 190 ? 4.005 14.837 -16.402 1.00 54.84 190 THR A CA 1
ATOM 1496 C C . THR A 1 190 ? 3.273 15.889 -17.239 1.00 54.84 190 THR A C 1
ATOM 1498 O O . THR A 1 190 ? 3.711 17.033 -17.286 1.00 54.84 190 THR A O 1
ATOM 1501 N N . VAL A 1 191 ? 2.172 15.540 -17.917 1.00 56.59 191 VAL A N 1
ATOM 1502 C CA . VAL A 1 191 ? 1.404 16.478 -18.751 1.00 56.59 191 VAL A CA 1
ATOM 1503 C C . VAL A 1 191 ? -0.087 16.156 -18.658 1.00 56.59 191 VAL A C 1
ATOM 1505 O O . VAL A 1 191 ? -0.485 15.009 -18.876 1.00 56.59 191 VAL A O 1
ATOM 1508 N N . LEU A 1 192 ? -0.903 17.174 -18.375 1.00 55.59 192 LEU A N 1
ATOM 1509 C CA . LEU A 1 192 ? -2.364 17.102 -18.428 1.00 55.59 192 LEU A CA 1
ATOM 1510 C C . LEU A 1 192 ? -2.824 16.723 -19.844 1.00 55.59 192 LEU A C 1
ATOM 1512 O O . LEU A 1 192 ? -2.394 17.309 -20.837 1.00 55.59 192 LEU A O 1
ATOM 1516 N N . PHE A 1 193 ? -3.723 15.740 -19.932 1.00 53.72 193 PHE A N 1
ATOM 1517 C CA . PHE A 1 193 ? -4.220 15.168 -21.194 1.00 53.72 193 PHE A CA 1
ATOM 1518 C C . PHE A 1 193 ? -4.937 16.196 -22.093 1.00 53.72 193 PHE A C 1
ATOM 1520 O O . PHE A 1 193 ? -5.089 15.970 -23.287 1.00 53.72 193 PHE A O 1
ATOM 1527 N N . LEU A 1 194 ? -5.314 17.350 -21.533 1.00 53.81 194 LEU A N 1
ATOM 1528 C CA . LEU A 1 194 ? -6.001 18.447 -22.221 1.00 53.81 194 LEU A CA 1
ATOM 1529 C C . LEU A 1 194 ? -5.159 19.132 -23.316 1.00 53.81 194 LEU A C 1
ATOM 1531 O O . LEU A 1 194 ? -5.706 19.904 -24.095 1.00 53.81 194 LEU A O 1
ATOM 1535 N N . CYS A 1 195 ? -3.860 18.820 -23.412 1.00 58.03 195 CYS A N 1
ATOM 1536 C CA . CYS A 1 195 ? -2.964 19.299 -24.472 1.00 58.03 195 CYS A CA 1
ATOM 1537 C C . CYS A 1 195 ? -2.340 18.153 -25.298 1.00 58.03 195 CYS A C 1
ATOM 1539 O O . CYS A 1 195 ? -1.262 18.321 -25.871 1.00 58.03 195 CYS A O 1
ATOM 1541 N N . ALA A 1 196 ? -2.934 16.954 -25.309 1.00 71.50 196 ALA A N 1
ATOM 1542 C CA . ALA A 1 196 ? -2.409 15.836 -26.093 1.00 71.50 196 ALA A CA 1
ATOM 1543 C C . ALA A 1 196 ? -2.785 15.977 -27.580 1.00 71.50 196 ALA A C 1
ATOM 1545 O O . ALA A 1 196 ? -3.955 16.158 -27.898 1.00 71.50 196 ALA A O 1
ATOM 1546 N N . SER A 1 197 ? -1.804 15.876 -28.484 1.00 83.94 197 SER A N 1
ATOM 1547 C CA . SER A 1 197 ? -2.070 15.771 -29.925 1.00 83.94 197 SER A CA 1
ATOM 1548 C C . SER A 1 197 ? -2.634 14.392 -30.288 1.00 83.94 197 SER A C 1
ATOM 1550 O O . SER A 1 197 ? -2.454 13.426 -29.534 1.00 83.94 197 SER A O 1
ATOM 1552 N N . ASP A 1 198 ? -3.258 14.274 -31.461 1.00 86.94 198 ASP A N 1
ATOM 1553 C CA . ASP A 1 198 ? -3.761 12.996 -31.978 1.00 86.94 198 ASP A CA 1
ATOM 1554 C C . ASP A 1 198 ? -2.649 11.939 -32.065 1.00 86.94 198 ASP A C 1
ATOM 1556 O O . ASP A 1 198 ? -2.871 10.776 -31.733 1.00 86.94 198 ASP A O 1
ATOM 1560 N N . GLU A 1 199 ? -1.416 12.328 -32.408 1.00 89.31 199 GLU A N 1
ATOM 1561 C CA . GLU A 1 199 ? -0.263 11.421 -32.444 1.00 89.31 199 GLU A CA 1
ATOM 1562 C C . GLU A 1 199 ? 0.086 10.891 -31.053 1.00 89.31 199 GLU A C 1
ATOM 1564 O O . GLU A 1 199 ? 0.456 9.725 -30.902 1.00 89.31 199 GLU A O 1
ATOM 1569 N N . ARG A 1 200 ? -0.048 11.722 -30.013 1.00 83.12 200 ARG A N 1
ATOM 1570 C CA . ARG A 1 200 ? 0.184 11.294 -28.632 1.00 83.12 200 ARG A CA 1
ATOM 1571 C C . ARG A 1 200 ? -0.895 10.321 -28.166 1.00 83.12 200 ARG A C 1
ATOM 1573 O O . ARG A 1 200 ? -0.574 9.345 -27.485 1.00 83.12 200 ARG A O 1
ATOM 1580 N N . ILE A 1 201 ? -2.152 10.565 -28.537 1.00 83.50 201 ILE A N 1
ATOM 1581 C CA . ILE A 1 201 ? -3.253 9.631 -28.276 1.00 83.50 201 ILE A CA 1
ATOM 1582 C C . ILE A 1 201 ? -2.983 8.312 -29.015 1.00 83.50 201 ILE A C 1
ATOM 1584 O O . ILE A 1 201 ? -2.955 7.261 -28.379 1.00 83.50 201 ILE A O 1
ATOM 1588 N N . ALA A 1 202 ? -2.670 8.359 -30.314 1.00 86.69 202 ALA A N 1
ATOM 1589 C CA . ALA A 1 202 ? -2.352 7.185 -31.127 1.00 86.69 202 ALA A CA 1
ATOM 1590 C C . ALA A 1 202 ? -1.151 6.392 -30.581 1.00 86.69 202 ALA A C 1
ATOM 1592 O O . ALA A 1 202 ? -1.188 5.162 -30.541 1.00 86.69 202 ALA A O 1
ATOM 1593 N N . TYR A 1 203 ? -0.110 7.073 -30.090 1.00 88.31 203 TYR A N 1
ATOM 1594 C CA . TYR A 1 203 ? 1.016 6.435 -29.409 1.00 88.31 203 TYR A CA 1
ATOM 1595 C C . TYR A 1 203 ? 0.560 5.673 -28.159 1.00 88.31 203 TYR A C 1
ATOM 1597 O O . TYR A 1 203 ? 0.902 4.500 -27.996 1.00 88.31 203 TYR A O 1
ATOM 1605 N N . HIS A 1 204 ? -0.248 6.295 -27.295 1.00 85.25 204 HIS A N 1
ATOM 1606 C CA . HIS A 1 204 ? -0.759 5.648 -26.083 1.00 85.25 204 HIS A CA 1
ATOM 1607 C C . HIS A 1 204 ? -1.764 4.520 -26.355 1.00 85.25 204 HIS A C 1
ATOM 1609 O O . HIS A 1 204 ? -1.889 3.618 -25.524 1.00 85.25 204 HIS A O 1
ATOM 1615 N N . GLU A 1 205 ? -2.438 4.554 -27.504 1.00 86.81 205 GLU A N 1
ATOM 1616 C CA . GLU A 1 205 ? -3.349 3.509 -27.973 1.00 86.81 205 GLU A CA 1
ATOM 1617 C C . GLU A 1 205 ? -2.649 2.386 -28.756 1.00 86.81 205 GLU A C 1
ATOM 1619 O O . GLU A 1 205 ? -3.268 1.349 -29.024 1.00 86.81 205 GLU A O 1
ATOM 1624 N N . SER A 1 206 ? -1.367 2.561 -29.096 1.00 92.06 206 SER A N 1
ATOM 1625 C CA . SER A 1 206 ? -0.575 1.567 -29.822 1.00 92.06 206 SER A CA 1
ATOM 1626 C C . SER A 1 206 ? -0.440 0.256 -29.039 1.00 92.06 206 SER A C 1
ATOM 1628 O O . SER A 1 206 ? -0.375 0.237 -27.805 1.00 92.06 206 SER A O 1
ATOM 1630 N N . GLY A 1 207 ? -0.347 -0.866 -29.763 1.00 94.19 207 GLY A N 1
ATOM 1631 C CA . GLY A 1 207 ? -0.212 -2.194 -29.155 1.00 94.19 207 GLY A CA 1
ATOM 1632 C C . GLY A 1 207 ? 1.020 -2.330 -28.252 1.00 94.19 207 GLY A C 1
ATOM 1633 O O . GLY A 1 207 ? 0.950 -2.997 -27.223 1.00 94.19 207 GLY A O 1
ATOM 1634 N N . LEU A 1 208 ? 2.116 -1.637 -28.583 1.00 92.44 208 LEU A N 1
ATOM 1635 C CA . LEU A 1 208 ? 3.341 -1.625 -27.780 1.00 92.44 208 LEU A CA 1
ATOM 1636 C C . LEU A 1 208 ? 3.104 -0.998 -26.398 1.00 92.44 208 LEU A C 1
ATOM 1638 O O . LEU A 1 208 ? 3.445 -1.599 -25.381 1.00 92.44 208 LEU A O 1
ATOM 1642 N N . VAL A 1 209 ? 2.489 0.189 -26.350 1.00 89.19 209 VAL A N 1
ATOM 1643 C CA . VAL A 1 209 ? 2.233 0.893 -25.083 1.00 89.19 209 VAL A CA 1
ATOM 1644 C C . VAL A 1 209 ? 1.188 0.157 -24.245 1.00 89.19 209 VAL A C 1
ATOM 1646 O O . VAL A 1 209 ? 1.350 0.053 -23.029 1.00 89.19 209 VAL A O 1
ATOM 1649 N N . LYS A 1 210 ? 0.149 -0.404 -24.875 1.00 89.88 210 LYS A N 1
ATOM 1650 C CA . LYS A 1 210 ? -0.836 -1.254 -24.186 1.00 89.88 210 LYS A CA 1
ATOM 1651 C C . LYS A 1 210 ? -0.181 -2.488 -23.563 1.00 89.88 210 LYS A C 1
ATOM 1653 O O . LYS A 1 210 ? -0.349 -2.716 -22.369 1.00 89.88 210 LYS A O 1
ATOM 1658 N N . SER A 1 211 ? 0.645 -3.211 -24.321 1.00 93.38 211 SER A N 1
ATOM 1659 C CA . SER A 1 211 ? 1.363 -4.395 -23.831 1.00 93.38 211 SER A CA 1
ATOM 1660 C C . SER A 1 211 ? 2.335 -4.072 -22.687 1.00 93.38 211 SER A C 1
ATOM 1662 O O . SER A 1 211 ? 2.400 -4.810 -21.699 1.00 93.38 211 SER A O 1
ATOM 1664 N N . ALA A 1 212 ? 3.044 -2.940 -22.765 1.00 91.81 212 ALA A N 1
ATOM 1665 C CA . ALA A 1 212 ? 3.907 -2.476 -21.682 1.00 91.81 212 ALA A CA 1
ATOM 1666 C C . ALA A 1 212 ? 3.107 -2.173 -20.401 1.00 91.81 212 ALA A C 1
ATOM 1668 O O . ALA A 1 212 ? 3.487 -2.626 -19.322 1.00 91.81 212 ALA A O 1
ATOM 1669 N N . ARG A 1 213 ? 1.965 -1.476 -20.516 1.00 90.19 213 ARG A N 1
ATOM 1670 C CA . ARG A 1 213 ? 1.066 -1.189 -19.381 1.00 90.19 213 ARG A CA 1
ATOM 1671 C C . ARG A 1 213 ? 0.502 -2.459 -18.752 1.00 90.19 213 ARG A C 1
ATOM 1673 O O . ARG A 1 213 ? 0.486 -2.576 -17.533 1.00 90.19 213 ARG A O 1
ATOM 1680 N N . GLU A 1 214 ? 0.067 -3.417 -19.564 1.00 93.31 214 GLU A N 1
ATOM 1681 C CA . GLU A 1 214 ? -0.426 -4.709 -19.075 1.00 93.31 214 GLU A CA 1
ATOM 1682 C C . GLU A 1 214 ? 0.658 -5.488 -18.325 1.00 93.31 214 GLU A C 1
ATOM 1684 O O . GLU A 1 214 ? 0.385 -6.081 -17.284 1.00 93.31 214 GLU A O 1
ATOM 1689 N N . SER A 1 215 ? 1.893 -5.468 -18.829 1.00 94.88 215 SER A N 1
ATOM 1690 C CA . SER A 1 215 ? 3.031 -6.127 -18.179 1.00 94.88 215 SER A CA 1
ATOM 1691 C C . SER A 1 215 ? 3.377 -5.460 -16.848 1.00 94.88 215 SER A C 1
ATOM 1693 O O . SER A 1 215 ? 3.559 -6.152 -15.849 1.00 94.88 215 SER A O 1
ATOM 1695 N N . ALA A 1 216 ? 3.390 -4.125 -16.808 1.00 92.88 216 ALA A N 1
ATOM 1696 C CA . ALA A 1 216 ? 3.600 -3.369 -15.580 1.00 92.88 216 ALA A CA 1
ATOM 1697 C C . ALA A 1 216 ? 2.490 -3.623 -14.548 1.00 92.88 216 ALA A C 1
ATOM 1699 O O . ALA A 1 216 ? 2.781 -3.823 -13.371 1.00 92.88 216 ALA A O 1
ATOM 1700 N N . LYS A 1 217 ? 1.227 -3.703 -14.991 1.00 91.62 217 LYS A N 1
ATOM 1701 C CA . LYS A 1 217 ? 0.106 -4.070 -14.122 1.00 91.62 217 LYS A CA 1
ATOM 1702 C C . LYS A 1 217 ? 0.263 -5.479 -13.551 1.00 91.62 217 LYS A C 1
ATOM 1704 O O . LYS A 1 217 ? 0.105 -5.657 -12.352 1.00 91.62 217 LYS A O 1
ATOM 1709 N N . LYS A 1 218 ? 0.604 -6.473 -14.378 1.00 93.69 218 LYS A N 1
ATOM 1710 C CA . LYS A 1 218 ? 0.829 -7.853 -13.910 1.00 93.69 218 LYS A CA 1
ATOM 1711 C C . LYS A 1 218 ? 1.964 -7.936 -12.895 1.00 93.69 218 LYS A C 1
ATOM 1713 O O . LYS A 1 218 ? 1.845 -8.670 -11.917 1.00 93.69 218 LYS A O 1
ATOM 1718 N N . LEU A 1 219 ? 3.047 -7.191 -13.126 1.00 92.81 219 LEU A N 1
ATOM 1719 C CA . LEU A 1 219 ? 4.149 -7.091 -12.177 1.00 92.81 219 LEU A CA 1
ATOM 1720 C C . LEU A 1 219 ? 3.663 -6.507 -10.849 1.00 92.81 219 LEU A C 1
ATOM 1722 O O . LEU A 1 219 ? 3.883 -7.126 -9.816 1.00 92.81 219 LEU A O 1
ATOM 1726 N N . PHE A 1 220 ? 2.943 -5.384 -10.878 1.00 91.38 220 PHE A N 1
ATOM 1727 C CA . PHE A 1 220 ? 2.406 -4.763 -9.669 1.00 91.38 220 PHE A CA 1
ATOM 1728 C C . PHE A 1 220 ? 1.423 -5.672 -8.917 1.00 91.38 220 PHE A C 1
ATOM 1730 O O . PHE A 1 220 ? 1.579 -5.865 -7.714 1.00 91.38 220 PHE A O 1
ATOM 1737 N N . ASP A 1 221 ? 0.472 -6.299 -9.616 1.00 91.19 221 ASP A N 1
ATOM 1738 C CA . ASP A 1 221 ? -0.470 -7.254 -9.019 1.00 91.19 221 ASP A CA 1
ATOM 1739 C C . ASP A 1 221 ? 0.282 -8.419 -8.342 1.00 91.19 221 ASP A C 1
ATOM 1741 O O . ASP A 1 221 ? -0.051 -8.825 -7.229 1.00 91.19 221 ASP A O 1
ATOM 1745 N N . SER A 1 222 ? 1.351 -8.915 -8.978 1.00 91.81 222 SER A N 1
ATOM 1746 C CA . SER A 1 222 ? 2.214 -9.958 -8.404 1.00 91.81 222 SER A CA 1
ATOM 1747 C C . SER A 1 222 ? 2.987 -9.452 -7.184 1.00 91.81 222 SER A C 1
ATOM 1749 O O . SER A 1 222 ? 3.111 -10.172 -6.196 1.00 91.81 222 SER A O 1
ATOM 1751 N N . SER A 1 223 ? 3.472 -8.208 -7.213 1.00 92.00 223 SER A N 1
ATOM 1752 C CA . SER A 1 223 ? 4.146 -7.577 -6.078 1.00 92.00 223 SER A CA 1
ATOM 1753 C C . SER A 1 223 ? 3.213 -7.389 -4.880 1.00 92.00 223 SER A C 1
ATOM 1755 O O . SER A 1 223 ? 3.653 -7.571 -3.752 1.00 92.00 223 SER A O 1
ATOM 1757 N N . VAL A 1 224 ? 1.929 -7.079 -5.089 1.00 91.44 224 VAL A N 1
ATOM 1758 C CA . VAL A 1 224 ? 0.940 -6.990 -3.996 1.00 91.44 224 VAL A CA 1
ATOM 1759 C C . VAL A 1 224 ? 0.734 -8.350 -3.326 1.00 91.44 224 VAL A C 1
ATOM 1761 O O . VAL A 1 224 ? 0.738 -8.433 -2.098 1.00 91.44 224 VAL A O 1
ATOM 1764 N N . LEU A 1 225 ? 0.606 -9.425 -4.112 1.00 92.50 225 LEU A N 1
ATOM 1765 C CA . LEU A 1 225 ? 0.501 -10.785 -3.569 1.00 92.50 225 LEU A CA 1
ATOM 1766 C C . LEU A 1 225 ? 1.773 -11.199 -2.825 1.00 92.50 225 LEU A C 1
ATOM 1768 O O . LEU A 1 225 ? 1.695 -11.772 -1.744 1.00 92.50 225 LEU A O 1
ATOM 1772 N N . TRP A 1 226 ? 2.937 -10.843 -3.360 1.00 92.69 226 TRP A N 1
ATOM 1773 C CA . TRP A 1 226 ? 4.206 -11.064 -2.680 1.00 92.69 226 TRP A CA 1
ATOM 1774 C C . TRP A 1 226 ? 4.290 -10.312 -1.340 1.00 92.69 226 TRP A C 1
ATOM 1776 O O . TRP A 1 226 ? 4.739 -10.880 -0.348 1.00 92.69 226 TRP A O 1
ATOM 1786 N N . VAL A 1 227 ? 3.821 -9.063 -1.269 1.00 93.44 227 VAL A N 1
ATOM 1787 C CA . VAL A 1 227 ? 3.752 -8.305 -0.009 1.00 93.44 227 VAL A CA 1
ATOM 1788 C C . VAL A 1 227 ? 2.821 -8.983 1.001 1.00 93.44 227 VAL A C 1
ATOM 1790 O O . VAL A 1 227 ? 3.149 -9.033 2.186 1.00 93.44 227 VAL A O 1
ATOM 1793 N N . ALA A 1 228 ? 1.692 -9.542 0.552 1.00 95.38 228 ALA A N 1
ATOM 1794 C CA . ALA A 1 228 ? 0.823 -10.350 1.409 1.00 95.38 228 ALA A CA 1
ATOM 1795 C C . ALA A 1 228 ? 1.579 -11.557 1.992 1.00 95.38 228 ALA A C 1
ATOM 1797 O O . ALA A 1 228 ? 1.572 -11.748 3.208 1.00 95.38 228 ALA A O 1
ATOM 1798 N N . ASP A 1 229 ? 2.282 -12.318 1.145 1.00 93.69 229 ASP A N 1
ATOM 1799 C CA . ASP A 1 229 ? 3.091 -13.468 1.570 1.00 93.69 229 ASP A CA 1
ATOM 1800 C C . ASP A 1 229 ? 4.189 -13.053 2.563 1.00 93.69 229 ASP A C 1
ATOM 1802 O O . ASP A 1 229 ? 4.454 -13.753 3.541 1.00 93.69 229 ASP A O 1
ATOM 1806 N N . LEU A 1 230 ? 4.824 -11.901 2.330 1.00 93.12 230 LEU A N 1
ATOM 1807 C CA . LEU A 1 230 ? 5.875 -11.367 3.188 1.00 93.12 230 LEU A CA 1
ATOM 1808 C C . LEU A 1 230 ? 5.334 -11.011 4.581 1.00 93.12 230 LEU A C 1
ATOM 1810 O O . LEU A 1 230 ? 5.917 -11.414 5.588 1.00 93.12 230 LEU A O 1
ATOM 1814 N N . PHE A 1 231 ? 4.200 -10.309 4.663 1.00 95.50 231 PHE A N 1
ATOM 1815 C CA . PHE A 1 231 ? 3.589 -9.977 5.951 1.00 95.50 231 PHE A CA 1
ATOM 1816 C C . PHE A 1 231 ? 3.087 -11.214 6.704 1.00 95.50 231 PHE A C 1
ATOM 1818 O O . PHE A 1 231 ? 3.306 -11.310 7.914 1.00 95.50 231 PHE A O 1
ATOM 1825 N N . GLU A 1 232 ? 2.478 -12.183 6.016 1.00 95.94 232 GLU A N 1
ATOM 1826 C CA . GLU A 1 232 ? 2.088 -13.459 6.631 1.00 95.94 232 GLU A CA 1
ATOM 1827 C C . GLU A 1 232 ? 3.309 -14.237 7.139 1.00 95.94 232 GLU A C 1
ATOM 1829 O O . GLU A 1 232 ? 3.308 -14.728 8.269 1.00 95.94 232 GLU A O 1
ATOM 1834 N N . GLY A 1 233 ? 4.388 -14.290 6.350 1.00 92.00 233 GLY A N 1
ATOM 1835 C CA . GLY A 1 233 ? 5.659 -14.905 6.740 1.00 92.00 233 GLY A CA 1
ATOM 1836 C C . GLY A 1 233 ? 6.335 -14.221 7.936 1.00 92.00 233 GLY A C 1
ATOM 1837 O O . GLY A 1 233 ? 7.064 -14.868 8.687 1.00 92.00 233 GLY A O 1
ATOM 1838 N N . SER A 1 234 ? 6.044 -12.937 8.155 1.00 92.69 234 SER A N 1
ATOM 1839 C CA . SER A 1 234 ? 6.437 -12.163 9.340 1.00 92.69 234 SER A CA 1
ATOM 1840 C C . SER A 1 234 ? 5.513 -12.354 10.549 1.00 92.69 234 SER A C 1
ATOM 1842 O O . SER A 1 234 ? 5.735 -11.751 11.602 1.00 92.69 234 SER A O 1
ATOM 1844 N N . GLY A 1 235 ? 4.472 -13.182 10.427 1.00 95.56 235 GLY A N 1
ATOM 1845 C CA . GLY A 1 235 ? 3.509 -13.460 11.491 1.00 95.56 235 GLY A CA 1
ATOM 1846 C C . GLY A 1 235 ? 2.391 -12.424 11.628 1.00 95.56 235 GLY A C 1
ATOM 1847 O O . GLY A 1 235 ? 1.698 -12.418 12.648 1.00 95.56 235 GLY A O 1
ATOM 1848 N N . LEU A 1 236 ? 2.198 -11.546 10.640 1.00 97.31 236 LEU A N 1
ATOM 1849 C CA . LEU A 1 236 ? 1.057 -10.631 10.601 1.00 97.31 236 LEU A CA 1
ATOM 1850 C C . LEU A 1 236 ? -0.158 -11.310 9.959 1.00 97.31 236 LEU A C 1
ATOM 1852 O O . LEU A 1 236 ? -0.035 -12.173 9.095 1.00 97.31 236 LEU A O 1
ATOM 1856 N N . GLN A 1 237 ? -1.357 -10.900 10.372 1.00 98.31 237 GLN A N 1
ATOM 1857 C CA . GLN A 1 237 ? -2.598 -11.382 9.769 1.00 98.31 237 GLN A CA 1
ATOM 1858 C C . GLN A 1 237 ? -2.927 -10.554 8.520 1.00 98.31 237 GLN A C 1
ATOM 1860 O O . GLN A 1 237 ? -2.968 -9.327 8.598 1.00 98.31 237 GLN A O 1
ATOM 1865 N N . VAL A 1 238 ? -3.219 -11.218 7.400 1.00 98.06 238 VAL A N 1
ATOM 1866 C CA . VAL A 1 238 ? -3.581 -10.577 6.128 1.00 98.06 238 VAL A CA 1
ATOM 1867 C C . VAL A 1 238 ? -4.993 -10.990 5.699 1.00 98.06 238 VAL A C 1
ATOM 1869 O O . VAL A 1 238 ? -5.388 -12.148 5.807 1.00 98.06 238 VAL A O 1
ATOM 1872 N N . ASP A 1 239 ? -5.771 -10.016 5.237 1.00 97.19 239 ASP A N 1
ATOM 1873 C CA . ASP A 1 239 ? -7.073 -10.162 4.585 1.00 97.19 239 ASP A CA 1
ATOM 1874 C C . ASP A 1 239 ? -6.823 -10.033 3.080 1.00 97.19 239 ASP A C 1
ATOM 1876 O O . ASP A 1 239 ? -6.748 -8.927 2.541 1.00 97.19 239 ASP A O 1
ATOM 1880 N N . ARG A 1 240 ? -6.599 -11.175 2.418 1.00 94.94 240 ARG A N 1
ATOM 1881 C CA . ARG A 1 240 ? -6.242 -11.226 0.992 1.00 94.94 240 ARG A CA 1
ATOM 1882 C C . ARG A 1 240 ? -7.382 -10.797 0.078 1.00 94.94 240 ARG A C 1
ATOM 1884 O O . ARG A 1 240 ? -7.110 -10.281 -0.997 1.00 94.94 240 ARG A O 1
ATOM 1891 N N . ASP A 1 241 ? -8.633 -10.962 0.499 1.00 93.88 241 ASP A N 1
ATOM 1892 C CA . ASP A 1 241 ? -9.788 -10.572 -0.314 1.00 93.88 241 ASP A CA 1
ATOM 1893 C C . ASP A 1 241 ? -9.867 -9.048 -0.462 1.00 93.88 241 ASP A C 1
ATOM 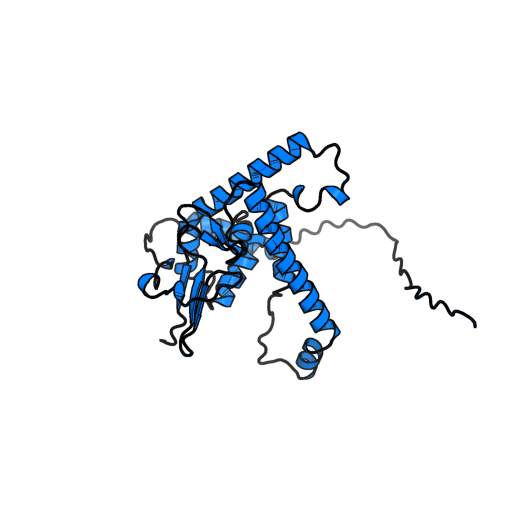1895 O O . ASP A 1 241 ? -10.194 -8.538 -1.532 1.00 93.88 241 ASP A O 1
ATOM 1899 N N . ASN A 1 242 ? -9.515 -8.319 0.602 1.00 94.12 242 ASN A N 1
ATOM 1900 C CA . ASN A 1 242 ? -9.515 -6.855 0.619 1.00 94.12 242 ASN A CA 1
ATOM 1901 C C . ASN A 1 242 ? -8.111 -6.236 0.521 1.00 94.12 242 ASN A C 1
ATOM 1903 O O . ASN A 1 242 ? -7.984 -5.017 0.595 1.00 94.12 242 ASN A O 1
ATOM 1907 N N . MET A 1 243 ? -7.062 -7.053 0.379 1.00 95.00 243 MET A N 1
ATOM 1908 C CA . MET A 1 243 ? -5.657 -6.628 0.346 1.00 95.00 243 MET A CA 1
ATOM 1909 C C . MET A 1 243 ? -5.263 -5.748 1.545 1.00 95.00 243 MET A C 1
ATOM 1911 O O . MET A 1 243 ? -4.652 -4.685 1.391 1.00 95.00 243 MET A O 1
ATOM 1915 N N . LEU A 1 244 ? -5.599 -6.201 2.759 1.00 97.00 244 LEU A N 1
ATOM 1916 C CA . LEU A 1 244 ? -5.295 -5.503 4.013 1.00 97.00 244 LEU A CA 1
ATOM 1917 C C . LEU A 1 244 ? -4.394 -6.331 4.933 1.00 97.00 244 LEU A C 1
ATOM 1919 O O . LEU A 1 244 ? -4.490 -7.552 4.975 1.00 97.00 244 LEU A O 1
ATOM 1923 N N . VAL A 1 245 ? -3.593 -5.662 5.756 1.00 97.69 245 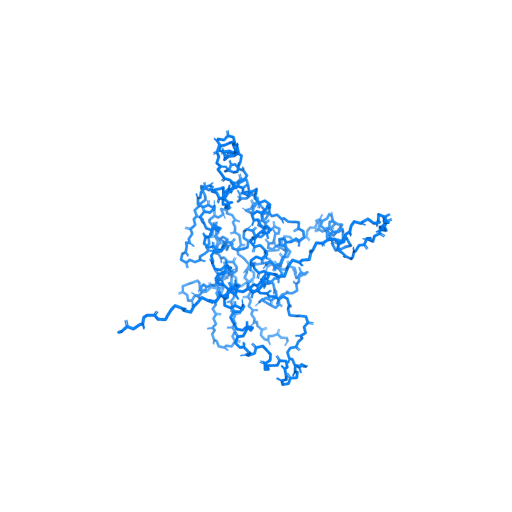VAL A N 1
ATOM 1924 C CA . VAL A 1 245 ? -2.833 -6.254 6.862 1.00 97.69 245 VAL A CA 1
ATOM 1925 C C . VAL A 1 245 ? -3.345 -5.721 8.194 1.00 97.69 245 VAL A C 1
ATOM 1927 O O . VAL A 1 245 ? -3.624 -4.530 8.347 1.00 97.69 245 VAL A O 1
ATOM 1930 N N . LYS A 1 246 ? -3.489 -6.613 9.174 1.00 98.19 246 LYS A N 1
ATOM 1931 C CA . LYS A 1 246 ? -3.959 -6.264 10.510 1.00 98.19 246 LYS A CA 1
ATOM 1932 C C . LYS A 1 246 ? -2.857 -5.565 11.294 1.00 98.19 246 LYS A C 1
ATOM 1934 O O . LYS A 1 246 ? -1.860 -6.189 11.653 1.00 98.19 246 LYS A O 1
ATOM 1939 N N . LEU A 1 247 ? -3.082 -4.297 11.611 1.00 96.94 247 LEU A N 1
ATOM 1940 C CA . LEU A 1 247 ? -2.209 -3.457 12.421 1.00 96.94 247 LEU A CA 1
ATOM 1941 C C . LEU A 1 247 ? -3.050 -2.859 13.558 1.00 96.94 247 LEU A C 1
ATOM 1943 O O . LEU A 1 247 ? -3.768 -1.886 13.329 1.00 96.94 247 LEU A O 1
ATOM 1947 N N . PRO A 1 248 ? -3.014 -3.445 14.770 1.00 96.06 248 PRO A N 1
ATOM 1948 C CA . PRO A 1 248 ? -3.800 -2.951 15.896 1.00 96.06 248 PRO A CA 1
ATOM 1949 C C . PRO A 1 248 ? -3.526 -1.470 16.180 1.00 96.06 248 PRO A C 1
ATOM 1951 O O . PRO A 1 248 ? -2.370 -1.068 16.305 1.00 96.06 248 PRO A O 1
ATOM 1954 N N . GLY A 1 249 ? -4.589 -0.677 16.301 1.00 94.88 249 GLY A N 1
ATOM 1955 C CA . GLY A 1 249 ? -4.516 0.772 16.476 1.00 94.88 249 GLY A CA 1
ATOM 1956 C C . GLY A 1 249 ? -4.460 1.569 15.171 1.00 94.88 249 GLY A C 1
ATOM 1957 O O . GLY A 1 249 ? -4.406 2.795 15.231 1.00 94.88 249 GLY A O 1
ATOM 1958 N N . TYR A 1 250 ? -4.496 0.920 14.002 1.00 96.50 250 TYR A N 1
ATOM 1959 C CA . TYR A 1 250 ? -4.574 1.620 12.721 1.00 96.50 250 TYR A CA 1
ATOM 1960 C C . TYR A 1 250 ? -5.897 2.384 12.558 1.00 96.50 250 TYR A C 1
ATOM 1962 O O . TYR A 1 250 ? -6.986 1.823 12.729 1.00 96.50 250 TYR A O 1
ATOM 19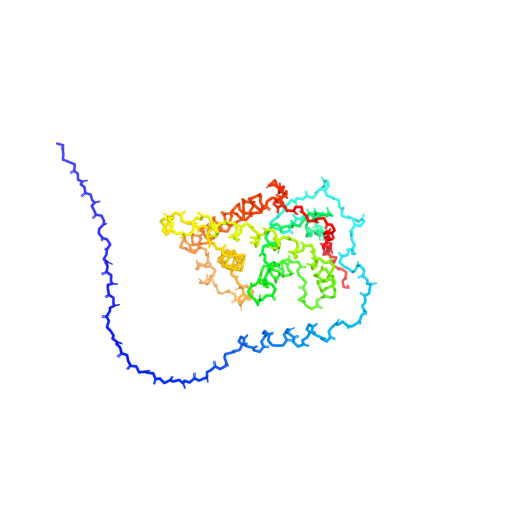70 N N . GLN A 1 251 ? -5.788 3.653 12.169 1.00 95.94 251 GLN A N 1
ATOM 1971 C CA . GLN A 1 251 ? -6.887 4.580 11.930 1.00 95.94 251 GLN A CA 1
ATOM 1972 C C . GLN A 1 251 ? -7.002 4.890 10.424 1.00 95.94 251 GLN A C 1
ATOM 1974 O O . GLN A 1 251 ? -6.033 5.367 9.828 1.00 95.94 251 GLN A O 1
ATOM 1979 N N . PRO A 1 252 ? -8.151 4.627 9.771 1.00 94.56 252 PRO A N 1
ATOM 1980 C CA . PRO A 1 252 ? -8.319 4.890 8.340 1.00 94.56 252 PRO A CA 1
ATOM 1981 C C . PRO A 1 252 ? -8.388 6.381 8.019 1.00 94.56 252 PRO A C 1
ATOM 1983 O O . PRO A 1 252 ? -8.994 7.143 8.765 1.00 94.56 252 PRO A O 1
ATOM 1986 N N . LEU A 1 253 ? -7.866 6.776 6.858 1.00 92.31 253 LEU A N 1
ATOM 1987 C CA . LEU A 1 253 ? -8.129 8.094 6.275 1.00 92.31 253 LEU A CA 1
ATOM 1988 C C . LEU A 1 253 ? -9.461 8.059 5.522 1.00 92.31 253 LEU A C 1
ATOM 1990 O O . LEU A 1 253 ? -9.582 7.322 4.542 1.00 92.31 253 LEU A O 1
ATOM 1994 N N . TYR A 1 254 ? -10.435 8.854 5.962 1.00 91.25 254 TYR A N 1
ATOM 1995 C CA . TYR A 1 254 ? -11.730 9.020 5.303 1.00 91.25 254 TYR A CA 1
ATOM 1996 C C . TYR A 1 254 ? -11.755 10.282 4.456 1.00 91.25 254 TYR A C 1
ATOM 1998 O O . TYR A 1 254 ? -11.303 11.341 4.886 1.00 91.25 254 TYR A O 1
ATOM 2006 N N . LEU A 1 255 ? -12.303 10.160 3.248 1.00 86.50 255 LEU A N 1
ATOM 2007 C CA . LEU A 1 255 ? -12.403 11.251 2.288 1.00 86.50 255 LEU A CA 1
ATOM 2008 C C . LEU A 1 255 ? -13.746 11.235 1.585 1.00 86.50 255 LEU A C 1
ATOM 2010 O O . LEU A 1 255 ? -14.343 10.184 1.353 1.00 86.50 255 LEU A O 1
ATOM 2014 N N . SER A 1 256 ? -14.208 12.422 1.220 1.00 80.94 256 SER A N 1
ATOM 2015 C CA . SER A 1 256 ? -15.428 12.615 0.454 1.00 80.94 256 SER A CA 1
ATOM 2016 C C . SER A 1 256 ? -15.157 13.648 -0.621 1.00 80.94 256 SER A C 1
ATOM 2018 O O . SER A 1 256 ? -14.768 14.771 -0.309 1.00 80.94 256 SER A O 1
ATOM 2020 N N . THR A 1 257 ? -15.395 13.291 -1.880 1.00 68.94 257 THR A N 1
ATOM 2021 C CA . THR A 1 257 ? -15.464 14.277 -2.958 1.00 68.94 257 THR A CA 1
ATOM 2022 C C . THR A 1 257 ? -16.818 14.983 -2.851 1.00 68.94 257 THR A C 1
ATOM 2024 O O . THR A 1 257 ? -17.794 14.583 -3.488 1.00 68.94 257 THR A O 1
ATOM 2027 N N . SER A 1 258 ? -16.936 15.983 -1.980 1.00 55.59 258 SER A N 1
ATOM 2028 C CA . SER A 1 258 ? -18.058 16.921 -2.039 1.00 55.59 258 SER A CA 1
ATOM 2029 C C . SER A 1 258 ? -17.718 18.010 -3.052 1.00 55.59 258 SER A C 1
ATOM 2031 O O . SER A 1 258 ? -16.739 18.725 -2.870 1.00 55.59 258 SER A O 1
ATOM 2033 N N . ASN A 1 259 ? -18.547 18.183 -4.083 1.00 37.28 259 ASN A N 1
ATOM 2034 C CA . ASN A 1 259 ? -18.506 19.345 -4.986 1.00 37.28 259 ASN A CA 1
ATOM 2035 C C . ASN A 1 259 ? -18.939 20.662 -4.299 1.00 37.28 259 ASN A C 1
ATOM 2037 O O . ASN A 1 259 ? -19.451 21.560 -4.960 1.00 37.28 259 ASN A O 1
ATOM 2041 N N . GLU A 1 260 ? -18.777 20.791 -2.985 1.00 31.39 260 GLU A N 1
ATOM 2042 C CA . GLU A 1 260 ? -19.105 22.021 -2.265 1.00 31.39 260 GLU A CA 1
ATOM 2043 C C . GLU A 1 260 ? -17.831 22.858 -2.113 1.00 31.39 260 GLU A C 1
ATOM 2045 O O . GLU A 1 260 ? -17.126 22.785 -1.107 1.00 31.39 260 GLU A O 1
ATOM 2050 N N . ILE A 1 261 ? -17.529 23.602 -3.182 1.00 32.12 261 ILE A N 1
ATOM 2051 C CA . ILE A 1 261 ? -16.880 24.918 -3.096 1.00 32.12 261 ILE A CA 1
ATOM 2052 C C . ILE A 1 261 ? -17.990 25.947 -2.886 1.00 32.12 261 ILE A C 1
ATOM 2054 O O . ILE A 1 261 ? -19.000 25.857 -3.623 1.00 32.12 261 ILE A O 1
#

pLDDT: mean 75.01, std 21.67, range [29.62, 98.31]

Radius of gyration: 22.53 Å; chains: 1; bounding box: 62×60×64 Å

Organism: Pseudomonas aeruginosa (NCBI:txid287)

Secondary structure (DSSP, 8-state):
-----------------------------THHHHHHHHHHHHHH--S-----GGGTTGGG--GGGPEEETTEEEEE-SS-EEEEESBTTEEEHHHHHHHT-TTTTTHHHHHHHHHHTT--TT-HHHHHHHHHHHHHHHHHHHHHHHHHHHHHHHHTTTS-GGGSTGGGS-HHHHHHHHHHHHHHHS----S-GGG--HHHHHHHHSHHHHHHHHHHHHHHHHHHHHHHHHHHHTT--EETTTTEEE-TT--PEEEE-----